Protein AF-A0A3M9NBM2-F1 (afdb_monomer_lite)

Organism: NCBI:txid2294116

Structure (mmCIF, N/CA/C/O backbone):
data_AF-A0A3M9NBM2-F1
#
_entry.id   AF-A0A3M9NBM2-F1
#
loop_
_atom_site.group_PDB
_atom_site.id
_atom_site.type_symbol
_atom_site.label_atom_id
_atom_site.label_alt_id
_atom_site.label_comp_id
_atom_site.label_asym_id
_atom_site.label_entity_id
_atom_site.label_seq_id
_atom_site.pdbx_PDB_ins_code
_atom_site.Cartn_x
_atom_site.Cartn_y
_atom_site.Cartn_z
_atom_site.occupancy
_atom_site.B_iso_or_equiv
_atom_site.auth_seq_id
_atom_site.auth_comp_id
_atom_site.auth_asym_id
_atom_site.auth_atom_id
_atom_site.pdbx_PDB_model_num
ATOM 1 N N . MET A 1 1 ? -41.690 14.273 -47.936 1.00 42.94 1 MET A N 1
ATOM 2 C CA . MET A 1 1 ? -40.557 13.918 -47.052 1.00 42.94 1 MET A CA 1
ATOM 3 C C . MET A 1 1 ? -40.894 14.392 -45.649 1.00 42.94 1 MET A C 1
ATOM 5 O O . MET A 1 1 ? -41.005 15.592 -45.436 1.00 42.94 1 MET A O 1
ATOM 9 N N . ALA A 1 2 ? -41.197 13.459 -44.745 1.00 36.34 2 ALA A N 1
ATOM 10 C CA . ALA A 1 2 ? -41.655 13.754 -43.390 1.00 36.34 2 ALA A CA 1
ATOM 11 C C . ALA A 1 2 ? -40.470 14.129 -42.486 1.00 36.34 2 ALA A C 1
ATOM 13 O O . ALA A 1 2 ? -39.449 13.447 -42.473 1.00 36.34 2 ALA A O 1
ATOM 14 N N . LYS A 1 3 ? -40.614 15.232 -41.747 1.00 36.59 3 LYS A N 1
ATOM 15 C CA . LYS A 1 3 ? -39.636 15.733 -40.778 1.00 36.59 3 LYS A CA 1
ATOM 16 C C . LYS A 1 3 ? -39.820 14.945 -39.478 1.00 36.59 3 LYS A C 1
ATOM 18 O O . LYS A 1 3 ? -40.828 15.115 -38.799 1.00 36.59 3 LYS A O 1
ATOM 23 N N . GLN A 1 4 ? -38.887 14.050 -39.168 1.00 34.84 4 GLN A N 1
ATOM 24 C CA . GLN A 1 4 ? -38.917 13.255 -37.941 1.00 34.84 4 GLN A CA 1
ATOM 25 C C . GLN A 1 4 ? -38.613 14.166 -36.741 1.00 34.84 4 GLN A C 1
ATOM 27 O O . GLN A 1 4 ? -37.503 14.679 -36.615 1.00 34.84 4 GLN A O 1
ATOM 32 N N . LEU A 1 5 ? -39.612 14.412 -35.889 1.00 36.91 5 LEU A N 1
ATOM 33 C CA . LEU A 1 5 ? -39.415 15.041 -34.583 1.00 36.91 5 LEU A CA 1
ATOM 34 C C . LEU A 1 5 ? -38.926 13.979 -33.596 1.00 36.91 5 LEU A C 1
ATOM 36 O O . LEU A 1 5 ? -39.664 13.062 -33.242 1.00 36.91 5 LEU A O 1
ATOM 40 N N . THR A 1 6 ? -37.688 14.117 -33.137 1.00 36.75 6 THR A N 1
ATOM 41 C CA . THR A 1 6 ? -37.149 13.315 -32.038 1.00 36.75 6 THR A CA 1
ATOM 42 C C . THR A 1 6 ? -37.618 13.926 -30.717 1.00 36.75 6 THR A C 1
ATOM 44 O O . THR A 1 6 ? -37.175 15.010 -30.340 1.00 36.75 6 THR A O 1
ATOM 47 N N . MET A 1 7 ? -38.531 13.252 -30.014 1.00 33.91 7 MET A N 1
ATOM 48 C CA . MET A 1 7 ? -38.861 13.578 -28.625 1.00 33.91 7 MET A CA 1
ATOM 49 C C . MET A 1 7 ? -37.658 13.257 -27.733 1.00 33.91 7 MET A C 1
ATOM 51 O O . MET A 1 7 ? -37.268 12.099 -27.602 1.00 33.91 7 MET A O 1
ATOM 55 N N . VAL A 1 8 ? -37.084 14.281 -27.102 1.00 38.88 8 VAL A N 1
ATOM 56 C CA . VAL A 1 8 ? -36.131 14.113 -26.001 1.00 38.88 8 VAL A CA 1
ATOM 57 C C . VAL A 1 8 ? -36.940 13.839 -24.735 1.00 38.88 8 VAL A C 1
ATOM 59 O O . VAL A 1 8 ? -37.838 14.610 -24.394 1.00 38.88 8 VAL A O 1
ATOM 62 N N . ALA A 1 9 ? -36.660 12.721 -24.064 1.00 38.69 9 ALA A N 1
ATOM 63 C CA . ALA A 1 9 ? -37.291 12.383 -22.793 1.00 38.69 9 ALA A CA 1
ATOM 64 C C . ALA A 1 9 ? -37.014 13.484 -21.748 1.00 38.69 9 ALA A C 1
ATOM 66 O O . ALA A 1 9 ? -35.899 14.010 -21.707 1.00 38.69 9 ALA A O 1
ATOM 67 N N . PRO A 1 10 ? -37.992 13.843 -20.897 1.00 36.59 10 PRO A N 1
ATOM 68 C CA . PRO A 1 10 ? -37.776 14.852 -19.872 1.00 36.59 10 PRO A CA 1
ATOM 69 C C . PRO A 1 10 ? -36.695 14.379 -18.897 1.00 36.59 10 PRO A C 1
ATOM 71 O O . PRO A 1 10 ? -36.703 13.231 -18.445 1.00 36.59 10 PRO A O 1
ATOM 74 N N . VAL A 1 11 ? -35.767 15.282 -18.570 1.00 44.19 11 VAL A N 1
ATOM 75 C CA . VAL A 1 11 ? -34.798 15.092 -17.488 1.00 44.19 11 VAL A CA 1
ATOM 76 C C . VAL A 1 11 ? -35.589 14.755 -16.230 1.00 44.19 11 VAL A C 1
ATOM 78 O O . VAL A 1 11 ? -36.447 15.530 -15.804 1.00 44.19 11 VAL A O 1
ATOM 81 N N . LYS A 1 12 ? -35.339 13.569 -15.669 1.00 43.72 12 LYS A N 1
ATOM 82 C CA . LYS A 1 12 ? -35.961 13.119 -14.425 1.00 43.72 12 LYS A CA 1
ATOM 83 C C . LYS A 1 12 ? -35.607 14.153 -13.355 1.00 43.72 12 LYS A C 1
ATOM 85 O O . LYS A 1 12 ? -34.440 14.294 -13.002 1.00 43.72 12 LYS A O 1
ATOM 90 N N . GLY A 1 13 ? -36.601 14.926 -12.920 1.00 42.72 13 GLY A N 1
ATOM 91 C CA . GLY A 1 13 ? -36.423 15.931 -11.881 1.00 42.72 13 GLY A CA 1
ATOM 92 C C . GLY A 1 13 ? -35.845 15.270 -10.637 1.00 42.72 13 GLY A C 1
ATOM 93 O O . GLY A 1 13 ? -36.375 14.260 -10.174 1.00 42.72 13 GLY A O 1
ATOM 94 N N . VAL A 1 14 ? -34.744 15.824 -10.130 1.00 44.41 14 VAL A N 1
ATOM 95 C CA . VAL A 1 14 ? -34.181 15.454 -8.833 1.00 44.41 14 VAL A CA 1
ATOM 96 C C . VAL A 1 14 ? -35.255 15.762 -7.796 1.00 44.41 14 VAL A C 1
ATOM 98 O O . VAL A 1 14 ? -35.537 16.918 -7.489 1.00 44.41 14 VAL A O 1
ATOM 101 N N . THR A 1 15 ? -35.934 14.726 -7.315 1.00 43.50 15 THR A N 1
ATOM 102 C CA . THR A 1 15 ? -36.826 14.847 -6.166 1.00 43.50 15 THR A CA 1
ATOM 103 C C . THR A 1 15 ? -35.969 15.193 -4.954 1.00 43.50 15 THR A C 1
ATOM 105 O O . THR A 1 15 ? -34.932 14.561 -4.764 1.00 43.50 15 THR A O 1
ATOM 108 N N . ASN A 1 16 ? -36.408 16.153 -4.137 1.00 52.38 16 ASN A N 1
ATOM 109 C CA . ASN A 1 16 ? -35.737 16.700 -2.942 1.00 52.38 16 ASN A CA 1
ATOM 110 C C . ASN A 1 16 ? -35.419 15.680 -1.811 1.00 52.38 16 ASN A C 1
ATOM 112 O O . ASN A 1 16 ? -35.285 16.068 -0.656 1.00 52.38 16 ASN A O 1
ATOM 116 N N . ASN A 1 17 ? -35.306 14.384 -2.112 1.00 43.88 17 ASN A N 1
ATOM 117 C CA . ASN A 1 17 ? -35.124 13.293 -1.157 1.00 43.88 17 ASN A CA 1
ATOM 118 C C . ASN A 1 17 ? -33.778 12.561 -1.269 1.00 43.88 17 ASN A C 1
ATOM 120 O O . ASN A 1 17 ? -33.523 11.661 -0.469 1.00 43.88 17 ASN A O 1
ATOM 124 N N . GLU A 1 18 ? -32.891 12.933 -2.193 1.00 45.28 18 GLU A N 1
ATOM 125 C CA . GLU A 1 18 ? -31.506 12.444 -2.174 1.00 45.28 18 GLU A CA 1
ATOM 126 C C . GLU A 1 18 ? -30.659 13.315 -1.244 1.00 45.28 18 GLU A C 1
ATOM 128 O O . GLU A 1 18 ? -29.814 14.105 -1.658 1.00 45.28 18 GLU A O 1
ATOM 133 N N . CYS A 1 19 ? -30.897 13.184 0.061 1.00 39.88 19 CYS A N 1
ATOM 134 C CA . CYS A 1 19 ? -29.928 13.661 1.034 1.00 39.88 19 CYS A CA 1
ATOM 135 C C . CYS A 1 19 ? -28.665 12.812 0.879 1.00 39.88 19 CYS A C 1
ATOM 137 O O . CYS A 1 19 ? -28.712 11.595 1.080 1.00 39.88 19 CYS A O 1
ATOM 139 N N . ILE A 1 20 ? -27.529 13.447 0.584 1.00 43.94 20 ILE A N 1
ATOM 140 C CA . ILE A 1 20 ? -26.221 12.851 0.861 1.00 43.94 20 ILE A CA 1
ATOM 141 C C . ILE A 1 20 ? -26.231 12.523 2.356 1.00 43.94 20 ILE A C 1
ATOM 143 O O . ILE A 1 20 ? -26.172 13.417 3.202 1.00 43.94 20 ILE A O 1
ATOM 147 N N . ARG A 1 21 ? -26.370 11.240 2.698 1.00 42.22 21 ARG A N 1
ATOM 148 C CA . ARG A 1 21 ? -26.211 10.782 4.076 1.00 42.22 21 ARG A CA 1
ATOM 149 C C . ARG A 1 21 ? -24.720 10.777 4.363 1.00 42.22 21 ARG A C 1
ATOM 151 O O . ARG A 1 21 ? -24.044 9.775 4.158 1.00 42.22 21 ARG A O 1
ATOM 158 N N . ILE A 1 22 ? -24.205 11.922 4.797 1.00 45.09 22 ILE A N 1
ATOM 159 C CA . ILE A 1 22 ? -22.903 11.968 5.449 1.00 45.09 22 ILE A CA 1
ATOM 160 C C . ILE A 1 22 ? -23.093 11.211 6.761 1.00 45.09 22 ILE A C 1
ATOM 162 O O . ILE A 1 22 ? -23.757 11.714 7.667 1.00 45.09 22 ILE A O 1
ATOM 166 N N . ALA A 1 23 ? -22.579 9.982 6.835 1.00 49.22 23 ALA A N 1
ATOM 167 C CA . ALA A 1 23 ? -22.424 9.300 8.110 1.00 49.22 23 ALA A CA 1
ATOM 168 C C . ALA A 1 23 ? -21.537 10.205 8.981 1.00 49.22 23 ALA A C 1
ATOM 170 O O . ALA A 1 23 ? -20.403 10.493 8.581 1.00 49.22 23 ALA A O 1
ATOM 171 N N . PRO A 1 24 ? -22.052 10.759 10.092 1.00 49.72 24 PRO A N 1
ATOM 172 C CA . PRO A 1 24 ? -21.248 11.623 10.936 1.00 49.72 24 PRO A CA 1
ATOM 173 C C . PRO A 1 24 ? -20.073 10.801 11.455 1.00 49.72 24 PRO A C 1
ATOM 175 O O . PRO A 1 24 ? -20.278 9.775 12.091 1.00 49.72 24 PRO A O 1
ATOM 178 N N . MET A 1 25 ? -18.844 11.238 11.175 1.00 49.28 25 MET A N 1
ATOM 179 C CA . MET A 1 25 ? -17.671 10.566 11.724 1.00 49.28 25 MET A CA 1
ATOM 180 C C . MET A 1 25 ? -17.759 10.601 13.250 1.00 49.28 25 MET A C 1
ATOM 182 O O . MET A 1 25 ? -17.873 11.682 13.841 1.00 49.28 25 MET A O 1
ATOM 186 N N . HIS A 1 26 ? -17.739 9.426 13.883 1.00 54.84 26 HIS A N 1
ATOM 187 C CA . HIS A 1 26 ? -17.804 9.308 15.332 1.00 54.84 26 HIS A CA 1
ATOM 188 C C . HIS A 1 26 ? -16.582 9.990 15.959 1.00 54.84 26 HIS A C 1
ATOM 190 O O . HIS A 1 26 ? -15.476 9.454 15.976 1.00 54.84 26 HIS A O 1
ATOM 196 N N . TYR A 1 27 ? -16.784 11.191 16.495 1.00 52.16 27 TYR A N 1
ATOM 197 C CA . TYR A 1 27 ? -15.833 11.810 17.402 1.00 52.16 27 TYR A CA 1
ATOM 198 C C . TYR A 1 27 ? -16.201 11.362 18.819 1.00 52.16 27 TYR A C 1
ATOM 200 O O . TYR A 1 27 ? -17.301 11.705 19.273 1.00 52.16 27 TYR A O 1
ATOM 208 N N . PRO A 1 28 ? -15.346 10.598 19.527 1.00 51.94 28 PRO A N 1
ATOM 209 C CA . PRO A 1 28 ? -15.628 10.236 20.907 1.00 51.94 28 PRO A CA 1
ATOM 210 C C . PRO A 1 28 ? -15.826 11.523 21.709 1.00 51.94 28 PRO A C 1
ATOM 212 O O . PRO A 1 28 ? -14.910 12.330 21.869 1.00 51.94 28 PRO A O 1
ATOM 215 N N . LYS A 1 29 ? -17.062 11.758 22.163 1.00 52.81 29 LYS A N 1
ATOM 216 C CA . LYS A 1 29 ? -17.385 12.950 22.947 1.00 52.81 29 LYS A CA 1
ATOM 217 C C . LYS A 1 29 ? -16.567 12.890 24.231 1.00 52.81 29 LYS A C 1
ATOM 219 O O . LYS A 1 29 ? -16.630 11.895 24.956 1.00 52.81 29 LYS A O 1
ATOM 224 N N . ALA A 1 30 ? -15.815 13.953 24.515 1.00 57.72 30 ALA A N 1
ATOM 225 C CA . ALA A 1 30 ? -15.166 14.106 25.807 1.00 57.72 30 ALA A CA 1
ATOM 226 C C . ALA A 1 30 ? -16.231 13.925 26.897 1.00 57.72 30 ALA A C 1
ATOM 228 O O . ALA A 1 30 ? -17.288 14.558 26.849 1.00 57.72 30 ALA A O 1
ATOM 229 N N . LYS A 1 31 ? -15.980 13.023 27.849 1.00 54.25 31 LYS A N 1
ATOM 230 C CA . LYS A 1 31 ? -16.853 12.861 29.012 1.00 54.25 31 LYS A CA 1
ATOM 231 C C . LYS A 1 31 ? -16.685 14.110 29.872 1.00 54.25 31 LYS A C 1
ATOM 233 O O . LYS A 1 31 ? -15.747 14.196 30.655 1.00 54.25 31 LYS A O 1
ATOM 238 N N . VAL A 1 32 ? -17.545 15.101 29.662 1.00 55.66 32 VAL A N 1
ATOM 239 C CA . VAL A 1 32 ? -17.596 16.293 30.508 1.00 55.66 32 VAL A CA 1
ATOM 240 C C . VAL A 1 32 ? -18.463 15.960 31.711 1.00 55.66 32 VAL A C 1
ATOM 242 O O . VAL A 1 32 ? -19.596 15.504 31.548 1.00 55.66 32 VAL A O 1
ATOM 245 N N . ASP A 1 33 ? -17.926 16.154 32.913 1.00 60.94 33 ASP A N 1
ATOM 246 C CA . ASP A 1 33 ? -18.718 16.023 34.129 1.00 60.94 33 ASP A CA 1
ATOM 247 C C . ASP A 1 33 ? -19.773 17.137 34.140 1.00 60.94 33 ASP A C 1
ATOM 249 O O . ASP A 1 33 ? -19.452 18.324 34.103 1.00 60.94 33 ASP A O 1
ATOM 253 N N . LEU A 1 34 ? -21.052 16.764 34.166 1.00 54.09 34 LEU A N 1
ATOM 254 C CA . LEU A 1 34 ? -22.176 17.707 34.173 1.00 54.09 34 LEU A CA 1
ATOM 255 C C . LEU A 1 34 ? -22.073 18.708 35.334 1.00 54.09 34 LEU A C 1
ATOM 257 O O . LEU A 1 34 ? -22.477 19.865 35.186 1.00 54.09 34 LEU A O 1
ATOM 261 N N . LYS A 1 35 ? -21.443 18.301 36.446 1.00 60.38 35 LYS A N 1
ATOM 262 C CA . LYS A 1 35 ? -21.191 19.172 37.600 1.00 60.38 35 LYS A CA 1
ATOM 263 C C . LYS A 1 35 ? -20.258 20.339 37.275 1.00 60.38 35 LYS A C 1
ATOM 265 O O . LYS A 1 35 ? -20.433 21.415 37.841 1.00 60.38 35 LYS A O 1
ATOM 270 N N . SER A 1 36 ? -19.302 20.172 36.356 1.00 58.34 36 SER A N 1
ATOM 271 C CA . SER A 1 36 ? -18.350 21.236 36.000 1.00 58.34 36 SER A CA 1
ATOM 272 C C . SER A 1 36 ? -18.947 22.308 35.084 1.00 58.34 36 SER A C 1
ATOM 274 O O . SER A 1 36 ? -18.323 23.344 34.876 1.00 58.34 36 SER A O 1
ATOM 276 N N . LEU A 1 37 ? -20.136 22.065 34.523 1.00 56.38 37 LEU A N 1
ATOM 277 C CA . LEU A 1 37 ? -20.859 22.992 33.644 1.00 56.38 37 LEU A CA 1
ATOM 278 C C . LEU A 1 37 ? -22.018 23.714 34.354 1.00 56.38 37 LEU A C 1
ATOM 280 O O . LEU A 1 37 ? -22.767 24.438 33.703 1.00 56.38 37 LEU A O 1
ATOM 284 N N . GLY A 1 38 ? -22.184 23.513 35.667 1.00 54.19 38 GLY A N 1
ATOM 285 C CA . GLY A 1 38 ? -23.228 24.169 36.462 1.00 54.19 38 GLY A CA 1
ATOM 286 C C . GLY A 1 38 ? -24.661 23.750 36.114 1.00 54.19 38 GLY A C 1
ATOM 287 O O . GLY A 1 38 ? -25.595 24.431 36.525 1.00 54.19 38 GLY A O 1
ATOM 288 N N . LYS A 1 39 ? -24.848 22.657 35.360 1.00 55.91 39 LYS A N 1
ATOM 289 C CA . LYS A 1 39 ? -26.176 22.133 35.009 1.00 55.91 39 LYS A CA 1
ATOM 290 C C . LYS A 1 39 ? -26.706 21.208 36.099 1.00 55.91 39 LYS A C 1
ATOM 292 O O . LYS A 1 39 ? -25.967 20.357 36.602 1.00 55.91 39 LYS A O 1
ATOM 297 N N . SER A 1 40 ? -27.982 21.372 36.448 1.00 57.19 40 SER A N 1
ATOM 298 C CA . SER A 1 40 ? -28.672 20.472 37.372 1.00 57.19 40 SER A CA 1
ATOM 299 C C . SER A 1 40 ? -28.968 19.132 36.686 1.00 57.19 40 SER A C 1
ATOM 301 O O . SER A 1 40 ? -28.932 19.003 35.461 1.00 57.19 40 SER A O 1
ATOM 303 N N . THR A 1 41 ? -29.251 18.102 37.481 1.00 55.97 41 THR A N 1
ATOM 304 C CA . THR A 1 41 ? -29.607 16.762 36.987 1.00 55.97 41 THR A CA 1
ATOM 305 C C . THR A 1 41 ? -30.876 16.778 36.123 1.00 55.97 41 THR A C 1
ATOM 307 O O . THR A 1 41 ? -31.020 15.942 35.239 1.00 55.97 41 THR A O 1
ATOM 310 N N . GLU A 1 42 ? -31.742 17.772 36.323 1.00 57.94 42 GLU A N 1
ATOM 311 C CA . GLU A 1 42 ? -33.011 17.970 35.613 1.00 57.94 42 GLU A CA 1
ATOM 312 C C . GLU A 1 42 ? -32.788 18.537 34.193 1.00 57.94 42 GLU A C 1
ATOM 314 O O . GLU A 1 42 ? -33.441 18.118 33.238 1.00 57.94 42 GLU A O 1
ATOM 319 N N . ASP A 1 43 ? -31.780 19.400 34.005 1.00 52.75 43 ASP A N 1
ATOM 320 C CA . ASP A 1 43 ? -31.389 19.925 32.684 1.00 52.75 43 ASP A CA 1
ATOM 321 C C . ASP A 1 43 ? -30.705 18.869 31.793 1.00 52.75 43 ASP A C 1
ATOM 323 O O . ASP A 1 43 ? -30.607 19.033 30.572 1.00 52.75 43 ASP A O 1
ATOM 327 N N . ALA A 1 44 ? -30.181 17.796 32.395 1.00 51.97 44 ALA A N 1
ATOM 328 C CA . ALA A 1 44 ? -29.522 16.702 31.684 1.00 51.97 44 ALA A CA 1
ATOM 329 C C . ALA A 1 44 ? -30.528 15.786 30.968 1.00 51.97 44 ALA A C 1
ATOM 331 O O . ALA A 1 44 ? -30.197 15.212 29.929 1.00 51.97 44 ALA A O 1
ATOM 332 N N . GLU A 1 45 ? -31.751 15.687 31.489 1.00 52.50 45 GLU A N 1
ATOM 333 C CA . GLU A 1 45 ? -32.818 14.840 30.951 1.00 52.50 45 GLU A CA 1
ATOM 334 C C . GLU A 1 45 ? -33.421 15.447 29.668 1.00 52.50 45 GLU A C 1
ATOM 336 O O . GLU A 1 45 ? -33.634 14.747 28.681 1.00 52.50 45 GLU A O 1
ATOM 341 N N . LEU A 1 46 ? -33.547 16.781 29.606 1.00 49.91 46 LEU A N 1
ATOM 342 C CA . LEU A 1 46 ? -33.993 17.530 28.415 1.00 49.91 46 LEU A CA 1
ATOM 343 C C . LEU A 1 46 ? -33.007 17.478 27.231 1.00 49.91 46 LEU A C 1
ATOM 345 O O . LEU A 1 46 ? -33.382 17.760 26.093 1.00 49.91 46 LEU A O 1
ATOM 349 N N . LEU A 1 47 ? -31.745 17.124 27.482 1.00 50.78 47 LEU A N 1
ATOM 350 C CA . LEU A 1 47 ? -30.689 17.016 26.466 1.00 50.78 47 LEU A CA 1
ATOM 351 C C . LEU A 1 47 ? -30.452 15.576 26.000 1.00 50.78 47 LEU A C 1
ATOM 353 O O . LEU A 1 47 ? -29.657 15.351 25.082 1.00 50.78 47 LEU A O 1
ATOM 357 N N . GLN A 1 48 ? -31.135 14.597 26.597 1.00 50.50 48 GLN A N 1
ATOM 358 C CA . GLN A 1 48 ? -31.069 13.200 26.186 1.00 50.50 48 GLN A CA 1
ATOM 359 C C . GLN A 1 48 ? -31.982 12.947 24.985 1.00 50.50 48 GLN A C 1
ATOM 361 O O . GLN A 1 48 ? -32.933 12.175 25.038 1.00 50.50 48 GLN A O 1
ATOM 366 N N . ILE A 1 49 ? -31.631 13.530 23.838 1.00 46.78 49 ILE A N 1
ATOM 367 C CA . ILE A 1 49 ? -32.023 12.925 22.566 1.00 46.78 49 ILE A CA 1
ATOM 368 C C . ILE A 1 49 ? -31.153 11.671 22.416 1.00 46.78 49 ILE A C 1
ATOM 370 O O . ILE A 1 49 ? -30.056 11.710 21.854 1.00 46.78 49 ILE A O 1
ATOM 374 N N . THR A 1 50 ? -31.612 10.552 22.977 1.00 49.22 50 THR A N 1
ATOM 375 C CA . THR A 1 50 ? -31.066 9.230 22.663 1.00 49.22 50 THR A CA 1
ATOM 376 C C . THR A 1 50 ? -31.537 8.880 21.260 1.00 49.22 50 THR A C 1
ATOM 378 O O . THR A 1 50 ? -32.583 8.272 21.055 1.00 49.22 50 THR A O 1
ATOM 381 N N . LEU A 1 51 ? -30.774 9.318 20.257 1.00 49.16 51 LEU A N 1
ATOM 382 C CA . LEU A 1 51 ? -30.914 8.736 18.931 1.00 49.16 51 LEU A CA 1
ATOM 383 C C . LEU A 1 51 ? -30.578 7.246 19.069 1.00 49.16 51 LEU A C 1
ATOM 385 O O . LEU A 1 51 ? -29.553 6.928 19.686 1.00 49.16 51 LEU A O 1
ATOM 389 N N . PRO A 1 52 ? -31.421 6.334 18.550 1.00 53.47 52 PRO A N 1
ATOM 390 C CA . PRO A 1 52 ? -31.055 4.931 18.511 1.00 53.47 52 PRO A CA 1
ATOM 391 C C . PRO A 1 52 ? -29.690 4.828 17.821 1.00 53.47 52 PRO A C 1
ATOM 393 O O . PRO A 1 52 ? -29.466 5.543 16.833 1.00 53.47 52 PRO A O 1
ATOM 396 N N . PRO A 1 53 ? -28.763 4.004 18.341 1.00 56.50 53 PRO A N 1
ATOM 397 C CA . PRO A 1 53 ? -27.486 3.808 17.680 1.00 56.50 53 PRO A CA 1
ATOM 398 C C . PRO A 1 53 ? -27.758 3.434 16.218 1.00 56.50 53 PRO A C 1
ATOM 400 O O . PRO A 1 53 ? -28.705 2.679 15.958 1.00 56.50 53 PRO A O 1
ATOM 403 N N . PRO A 1 54 ? -27.005 3.998 15.259 1.00 57.84 54 PRO A N 1
ATOM 404 C CA . PRO A 1 54 ? -27.190 3.670 13.856 1.00 57.84 54 PRO A CA 1
ATOM 405 C C . PRO A 1 54 ? -27.161 2.148 13.697 1.00 57.84 54 PRO A C 1
ATOM 407 O O . PRO A 1 54 ? -26.196 1.487 14.075 1.00 57.84 54 PRO A O 1
ATOM 410 N N . LEU A 1 55 ? -28.256 1.578 13.186 1.00 65.12 55 LEU A N 1
ATOM 411 C CA . LEU A 1 55 ? -28.378 0.137 12.992 1.00 65.12 55 LEU A CA 1
ATOM 412 C C . LEU A 1 55 ? -27.673 -0.241 11.686 1.00 65.12 55 LEU A C 1
ATOM 414 O O . LEU A 1 55 ? -28.307 -0.477 10.657 1.00 65.12 55 LEU A O 1
ATOM 418 N N . LEU A 1 56 ? -26.343 -0.239 11.716 1.00 68.25 56 LEU A N 1
ATOM 419 C CA . LEU A 1 56 ? -25.537 -0.806 10.646 1.00 68.25 56 LEU A CA 1
ATOM 420 C C . LEU A 1 56 ? -25.508 -2.324 10.832 1.00 68.25 56 LEU A C 1
ATOM 422 O O . LEU A 1 56 ? -24.927 -2.845 11.781 1.00 68.25 56 LEU A O 1
ATOM 426 N N . VAL A 1 57 ? -26.172 -3.045 9.928 1.00 75.69 57 VAL A N 1
ATOM 427 C CA . VAL A 1 57 ? -26.109 -4.508 9.893 1.00 75.69 57 VAL A CA 1
ATOM 428 C C . VAL A 1 57 ? -24.868 -4.908 9.112 1.00 75.69 57 VAL A C 1
ATOM 430 O O . VAL A 1 57 ? -24.745 -4.631 7.919 1.00 75.69 57 VAL A O 1
ATOM 433 N N . TYR A 1 58 ? -23.937 -5.566 9.793 1.00 78.62 58 TYR A N 1
ATOM 434 C CA . TYR A 1 58 ? -22.772 -6.142 9.146 1.00 78.62 58 TYR A CA 1
ATOM 435 C C . TYR A 1 58 ? -23.178 -7.353 8.299 1.00 78.62 58 TYR A C 1
ATOM 437 O O . TYR A 1 58 ? -23.554 -8.395 8.826 1.00 78.62 58 TYR A O 1
ATOM 445 N N . GLN A 1 59 ? -23.053 -7.231 6.978 1.00 84.56 59 GLN A N 1
ATOM 446 C CA . GLN A 1 59 ? -23.438 -8.262 6.003 1.00 84.56 59 GLN A CA 1
ATOM 447 C C . GLN A 1 59 ? -22.388 -9.379 5.845 1.00 84.56 59 GLN A C 1
ATOM 449 O O . GLN A 1 59 ? -22.253 -9.953 4.768 1.00 84.56 59 GLN A O 1
ATOM 454 N N . HIS A 1 60 ? -21.617 -9.673 6.897 1.00 81.44 60 HIS A N 1
ATOM 455 C CA . HIS A 1 60 ? -20.604 -10.738 6.917 1.00 81.44 60 HIS A CA 1
ATOM 456 C C . HIS A 1 60 ? -19.513 -10.634 5.832 1.00 81.44 60 HIS A C 1
ATOM 458 O O . HIS A 1 60 ? -18.973 -11.651 5.397 1.00 81.44 60 HIS A O 1
ATOM 464 N N . GLY A 1 61 ? -19.171 -9.415 5.396 1.00 82.56 61 GLY A N 1
ATOM 465 C CA . GLY A 1 61 ? -18.015 -9.189 4.519 1.00 82.56 61 GLY A CA 1
ATOM 466 C C . GLY A 1 61 ? -16.687 -9.550 5.205 1.00 82.56 61 GLY A C 1
ATOM 467 O O . GLY A 1 61 ? -16.679 -9.938 6.361 1.00 82.56 61 GLY A O 1
ATOM 468 N N . PRO A 1 62 ? -15.530 -9.459 4.544 1.00 83.94 62 PRO A N 1
ATOM 469 C CA . PRO A 1 62 ? -14.249 -9.562 5.242 1.00 83.94 62 PRO A CA 1
ATOM 470 C C . PRO A 1 62 ? -13.981 -8.316 6.101 1.00 83.94 62 PRO A C 1
ATOM 472 O O . PRO A 1 62 ? -14.195 -7.194 5.643 1.00 83.94 62 PRO A O 1
ATOM 475 N N . LEU A 1 63 ? -13.463 -8.507 7.318 1.00 87.56 63 LEU A N 1
ATOM 476 C CA . LEU A 1 63 ? -12.943 -7.433 8.170 1.00 87.56 63 LEU A CA 1
ATOM 477 C C . LEU A 1 63 ? -11.468 -7.670 8.478 1.00 87.56 63 LEU A C 1
ATOM 479 O O . LEU A 1 63 ? -11.053 -8.799 8.737 1.00 87.56 63 LEU A O 1
ATOM 483 N N . ILE A 1 64 ? -10.707 -6.580 8.500 1.00 92.19 64 ILE A N 1
ATOM 484 C CA . ILE A 1 64 ? -9.318 -6.552 8.952 1.00 92.19 64 ILE A CA 1
ATOM 485 C C . ILE A 1 64 ? -9.311 -5.939 10.352 1.00 92.19 64 ILE A C 1
ATOM 487 O O . ILE A 1 64 ? -9.798 -4.824 10.534 1.00 92.19 64 ILE A O 1
ATOM 491 N N . GLN A 1 65 ? -8.801 -6.677 11.339 1.00 92.62 65 GLN A N 1
ATOM 492 C CA . GLN A 1 65 ? -8.826 -6.231 12.737 1.00 92.62 65 GLN A CA 1
ATOM 493 C C . GLN A 1 65 ? -7.671 -5.285 13.043 1.00 92.62 65 GLN A C 1
ATOM 495 O O . GLN A 1 65 ? -7.867 -4.290 13.729 1.00 92.62 65 GLN A O 1
ATOM 500 N N . GLU A 1 66 ? -6.474 -5.594 12.552 1.00 95.25 66 GLU A N 1
ATOM 501 C CA . GLU A 1 66 ? -5.262 -4.824 12.840 1.00 95.25 66 GLU A CA 1
ATOM 502 C C . GLU A 1 66 ? -4.427 -4.710 11.567 1.00 95.25 66 GLU A C 1
ATOM 504 O O . GLU A 1 66 ? -3.523 -5.504 11.331 1.00 95.25 66 GLU A O 1
ATOM 509 N N . VAL A 1 67 ? -4.765 -3.760 10.695 1.00 96.94 67 VAL A N 1
ATOM 510 C CA . VAL A 1 67 ? -4.212 -3.748 9.335 1.00 96.94 67 VAL A CA 1
ATOM 511 C C . VAL A 1 67 ? -2.682 -3.652 9.317 1.00 96.94 67 VAL A C 1
ATOM 513 O O . VAL A 1 67 ? -2.078 -2.740 9.881 1.00 96.94 67 VAL A O 1
ATOM 516 N N . LYS A 1 68 ? -2.052 -4.578 8.596 1.00 98.19 68 LYS A N 1
ATOM 517 C CA . LYS A 1 68 ? -0.617 -4.618 8.311 1.00 98.19 68 LYS A CA 1
ATOM 518 C C . LYS A 1 68 ? -0.397 -4.203 6.865 1.00 98.19 68 LYS A C 1
ATOM 520 O O . LYS A 1 68 ? -0.456 -5.019 5.944 1.00 98.19 68 LYS A O 1
ATOM 525 N N . VAL A 1 69 ? -0.163 -2.914 6.654 1.00 98.19 69 VAL A N 1
ATOM 526 C CA . VAL A 1 69 ? 0.060 -2.358 5.320 1.00 98.19 69 VAL A CA 1
ATOM 527 C C . VAL A 1 69 ? 1.470 -2.680 4.835 1.00 98.19 69 VAL A C 1
ATOM 529 O O . VAL A 1 69 ? 2.450 -2.444 5.543 1.00 98.19 69 VAL A O 1
ATOM 532 N N . TYR A 1 70 ? 1.584 -3.150 3.595 1.00 98.38 70 TYR A N 1
ATOM 533 C CA . TYR A 1 70 ? 2.852 -3.248 2.875 1.00 98.38 70 TYR A CA 1
ATOM 534 C C . TYR A 1 70 ? 2.744 -2.539 1.525 1.00 98.38 70 TYR A C 1
ATOM 536 O O . TYR A 1 70 ? 1.903 -2.891 0.696 1.00 98.38 70 TYR A O 1
ATOM 544 N N . THR A 1 71 ? 3.597 -1.546 1.278 1.00 98.19 71 THR A N 1
ATOM 545 C CA . THR A 1 71 ? 3.564 -0.787 0.019 1.00 98.19 71 THR A CA 1
ATOM 546 C C . THR A 1 71 ? 4.529 -1.372 -1.011 1.00 98.19 71 THR A C 1
ATOM 548 O O . THR A 1 71 ? 5.693 -1.661 -0.724 1.00 98.19 71 THR A O 1
ATOM 551 N N . ILE A 1 72 ? 4.058 -1.533 -2.242 1.00 97.94 72 ILE A N 1
ATOM 552 C CA . ILE A 1 72 ? 4.833 -2.025 -3.378 1.00 97.94 72 ILE A CA 1
ATOM 553 C C . ILE A 1 72 ? 4.840 -0.932 -4.440 1.00 97.94 72 ILE A C 1
ATOM 555 O O . ILE A 1 72 ? 3.795 -0.560 -4.956 1.00 97.94 72 ILE A O 1
ATOM 559 N N . PHE A 1 73 ? 6.018 -0.434 -4.794 1.00 97.25 73 PHE A N 1
ATOM 560 C CA . PHE A 1 73 ? 6.206 0.540 -5.866 1.00 97.25 73 PHE A CA 1
ATOM 561 C C . PHE A 1 73 ? 6.769 -0.184 -7.090 1.00 97.25 73 PHE A C 1
ATOM 563 O O . PHE A 1 73 ? 7.975 -0.446 -7.156 1.00 97.25 73 PHE A O 1
ATOM 570 N N . TRP A 1 74 ? 5.902 -0.578 -8.025 1.00 96.69 74 TRP A N 1
ATOM 571 C CA . TRP A 1 74 ? 6.258 -1.408 -9.177 1.00 96.69 74 TRP A CA 1
ATOM 572 C C . TRP A 1 74 ? 6.432 -0.561 -10.436 1.00 96.69 74 TRP A C 1
ATOM 574 O O . TRP A 1 74 ? 5.465 -0.107 -11.043 1.00 96.69 74 TRP A O 1
ATOM 584 N N . GLY A 1 75 ? 7.685 -0.329 -10.821 1.00 95.81 75 GLY A N 1
ATOM 585 C CA . GLY A 1 75 ? 8.014 0.560 -11.930 1.00 95.81 75 GLY A CA 1
ATOM 586 C C . GLY A 1 75 ? 9.452 1.051 -11.903 1.00 95.81 75 GLY A C 1
ATOM 587 O O . GLY A 1 75 ? 10.102 1.060 -10.856 1.00 95.81 75 GLY A O 1
ATOM 588 N N . LYS A 1 76 ? 9.964 1.481 -13.057 1.00 95.12 76 LYS A N 1
ATOM 589 C CA . LYS A 1 76 ? 11.325 2.021 -13.176 1.00 95.12 76 LYS A CA 1
ATOM 590 C C . LYS A 1 76 ? 11.408 3.443 -12.616 1.00 95.12 76 LYS A C 1
ATOM 592 O O . LYS A 1 76 ? 12.404 3.750 -11.951 1.00 95.12 76 LYS A O 1
ATOM 597 N N . HIS A 1 77 ? 10.381 4.281 -12.808 1.00 95.38 77 HIS A N 1
ATOM 598 C CA . HIS A 1 77 ? 10.439 5.685 -12.370 1.00 95.38 77 HIS A CA 1
A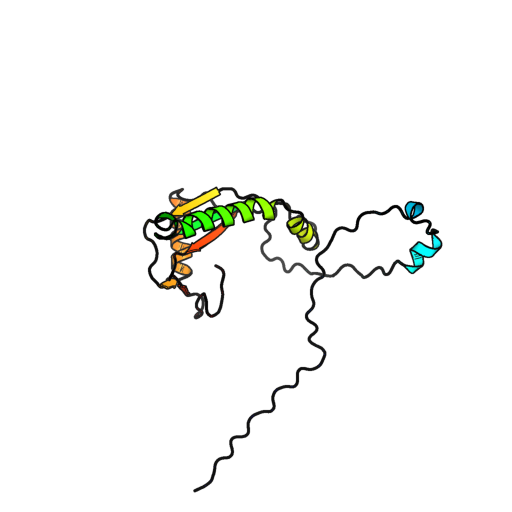TOM 599 C C . HIS A 1 77 ? 10.487 5.829 -10.848 1.00 95.38 77 HIS A C 1
ATOM 601 O O . HIS A 1 77 ? 11.152 6.738 -10.358 1.00 95.38 77 HIS A O 1
ATOM 607 N N . TRP A 1 78 ? 9.906 4.891 -10.093 1.00 96.31 78 TRP A N 1
ATOM 608 C CA . TRP A 1 78 ? 10.006 4.849 -8.628 1.00 96.31 78 TRP A CA 1
ATOM 609 C C . TRP A 1 78 ? 11.446 4.827 -8.097 1.00 96.31 78 TRP A C 1
ATOM 611 O O . TRP A 1 78 ? 11.687 5.261 -6.971 1.00 96.31 78 TRP A O 1
ATOM 621 N N . LYS A 1 79 ? 12.406 4.352 -8.904 1.00 93.94 79 LYS A N 1
ATOM 622 C CA . LYS A 1 79 ? 13.836 4.363 -8.571 1.00 93.94 79 LYS A CA 1
ATOM 623 C C . LYS A 1 79 ? 14.622 5.430 -9.335 1.00 93.94 79 LYS A C 1
ATOM 625 O O . LYS A 1 79 ? 15.524 6.028 -8.756 1.00 93.94 79 LYS A O 1
ATOM 630 N N . SER A 1 80 ? 14.333 5.643 -10.621 1.00 94.19 80 SER A N 1
ATOM 631 C CA . SER A 1 80 ? 15.127 6.542 -11.474 1.00 94.19 80 SER A CA 1
ATOM 632 C C . SER A 1 80 ? 14.737 8.018 -11.369 1.00 94.19 80 SER A C 1
ATOM 634 O O . SER A 1 80 ? 15.556 8.878 -11.687 1.00 94.19 80 SER A O 1
ATOM 636 N N . ASN A 1 81 ? 13.518 8.336 -10.924 1.00 96.56 81 ASN A N 1
ATOM 637 C CA . ASN A 1 8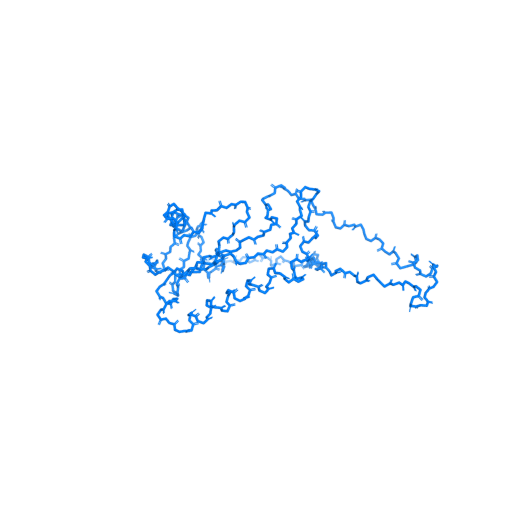1 ? 13.028 9.706 -10.816 1.00 96.56 81 ASN A CA 1
ATOM 638 C C . ASN A 1 81 ? 12.995 10.163 -9.348 1.00 96.56 81 ASN A C 1
ATOM 640 O O . ASN A 1 81 ? 12.309 9.580 -8.507 1.00 96.56 81 ASN A O 1
ATOM 644 N N . HIS A 1 82 ? 13.702 11.256 -9.046 1.00 96.00 82 HIS A N 1
ATOM 645 C CA . HIS A 1 82 ? 13.799 11.799 -7.690 1.00 96.00 82 HIS A CA 1
ATOM 646 C C . HIS A 1 82 ? 12.440 12.213 -7.096 1.00 96.00 82 HIS A C 1
ATOM 648 O O . HIS A 1 82 ? 12.201 12.001 -5.906 1.00 96.00 82 HIS A O 1
ATOM 654 N N . ALA A 1 83 ? 11.528 12.763 -7.904 1.00 96.94 83 ALA A N 1
ATOM 655 C CA . ALA A 1 83 ? 10.197 13.151 -7.440 1.00 96.94 83 ALA A CA 1
ATOM 656 C C . ALA A 1 83 ? 9.362 11.928 -7.029 1.00 96.94 83 ALA A C 1
ATOM 658 O O . ALA A 1 83 ? 8.720 11.950 -5.982 1.00 96.94 83 ALA A O 1
ATOM 659 N N . PHE A 1 84 ? 9.438 10.831 -7.788 1.00 96.44 84 PHE A N 1
ATOM 660 C CA . PHE A 1 84 ? 8.750 9.581 -7.448 1.00 96.44 84 PHE A CA 1
ATOM 661 C C . PHE A 1 84 ? 9.363 8.914 -6.214 1.00 96.44 84 PHE A C 1
ATOM 663 O O . PHE A 1 84 ? 8.637 8.453 -5.335 1.00 96.44 84 PHE A O 1
ATOM 670 N N . ALA A 1 85 ? 10.692 8.929 -6.087 1.00 96.12 85 ALA A N 1
ATOM 671 C CA . ALA A 1 85 ? 11.361 8.437 -4.885 1.00 96.12 85 ALA A CA 1
ATOM 672 C C . ALA A 1 85 ? 10.966 9.243 -3.629 1.00 96.12 85 ALA A C 1
ATOM 674 O O . ALA A 1 85 ? 10.823 8.671 -2.546 1.00 96.12 85 ALA A O 1
ATOM 675 N N . LYS A 1 86 ? 10.762 10.563 -3.760 1.00 97.62 86 LYS A N 1
ATOM 676 C CA . LYS A 1 86 ? 10.228 11.420 -2.687 1.00 97.62 86 LYS A CA 1
ATOM 677 C C . LYS A 1 86 ? 8.773 11.074 -2.369 1.00 97.62 86 LYS A C 1
ATOM 679 O O . LYS A 1 86 ? 8.459 10.858 -1.202 1.00 97.62 86 LYS A O 1
ATOM 684 N N . LEU A 1 87 ? 7.927 10.934 -3.389 1.00 97.50 87 LEU A N 1
ATOM 685 C CA . LEU A 1 87 ? 6.518 10.569 -3.232 1.00 97.50 87 LEU A CA 1
ATOM 686 C C . LEU A 1 87 ? 6.350 9.223 -2.511 1.00 97.50 87 LEU A C 1
ATOM 688 O O . LEU A 1 87 ? 5.553 9.121 -1.587 1.00 97.50 87 LEU A O 1
ATOM 692 N N . ALA A 1 88 ? 7.147 8.206 -2.854 1.00 97.56 88 ALA A N 1
ATOM 693 C CA . ALA A 1 88 ? 7.117 6.912 -2.167 1.00 97.56 88 ALA A CA 1
ATOM 694 C C . ALA A 1 88 ? 7.417 7.035 -0.662 1.00 97.56 88 ALA A C 1
ATOM 696 O O . ALA A 1 88 ? 6.782 6.382 0.170 1.00 97.56 88 ALA A O 1
ATOM 697 N N . LYS A 1 89 ? 8.366 7.906 -0.288 1.00 98.12 89 LYS A N 1
ATOM 698 C CA . LYS A 1 89 ? 8.664 8.205 1.122 1.00 98.12 89 LYS A CA 1
ATOM 699 C C . LYS A 1 89 ? 7.501 8.925 1.805 1.00 98.12 89 LYS A C 1
ATOM 701 O O . LYS A 1 89 ? 7.194 8.595 2.947 1.00 98.12 89 LYS A O 1
ATOM 706 N N . GLU A 1 90 ? 6.860 9.871 1.125 1.00 98.38 90 GLU A N 1
ATOM 707 C CA . GLU A 1 90 ? 5.701 10.609 1.647 1.00 98.38 90 GLU A CA 1
ATOM 708 C C . GLU A 1 90 ? 4.480 9.697 1.832 1.00 98.38 90 GLU A C 1
ATOM 710 O O . GLU A 1 90 ? 3.848 9.749 2.881 1.00 98.38 90 GLU A O 1
ATOM 715 N N . ILE A 1 91 ? 4.217 8.783 0.894 1.00 98.06 91 ILE A N 1
ATOM 716 C CA . ILE A 1 91 ? 3.176 7.748 1.014 1.00 98.06 91 ILE A CA 1
ATOM 717 C C . ILE A 1 91 ? 3.449 6.834 2.214 1.00 98.06 91 ILE A C 1
ATOM 719 O O . ILE A 1 91 ? 2.566 6.580 3.031 1.00 98.06 91 ILE A O 1
ATOM 723 N N . ASN A 1 92 ? 4.687 6.361 2.369 1.00 98.56 92 ASN A N 1
ATOM 724 C CA . ASN A 1 92 ? 5.048 5.542 3.525 1.00 98.56 92 ASN A CA 1
ATOM 725 C C . ASN A 1 92 ? 4.919 6.316 4.842 1.00 98.56 92 ASN A C 1
ATOM 727 O O . ASN A 1 92 ? 4.509 5.747 5.851 1.00 98.56 92 ASN A O 1
ATOM 731 N N . LYS A 1 93 ? 5.254 7.611 4.851 1.00 98.56 93 LYS A N 1
ATOM 732 C CA . LYS A 1 93 ? 5.025 8.471 6.015 1.00 98.56 93 LYS A CA 1
ATOM 733 C C . LYS A 1 93 ? 3.533 8.609 6.312 1.00 98.56 93 LYS A C 1
ATOM 735 O O . LYS A 1 93 ? 3.152 8.442 7.463 1.00 98.56 93 LYS A O 1
ATOM 740 N N . PHE A 1 94 ? 2.707 8.828 5.292 1.00 98.12 94 PHE A N 1
ATOM 741 C CA . PHE A 1 94 ? 1.258 8.865 5.445 1.00 98.12 94 PHE A CA 1
ATOM 742 C C . PHE A 1 94 ? 0.740 7.596 6.126 1.00 98.12 94 PHE A C 1
ATOM 744 O O . PHE A 1 94 ? 0.041 7.718 7.122 1.00 98.12 94 PHE A O 1
ATOM 751 N N . PHE A 1 95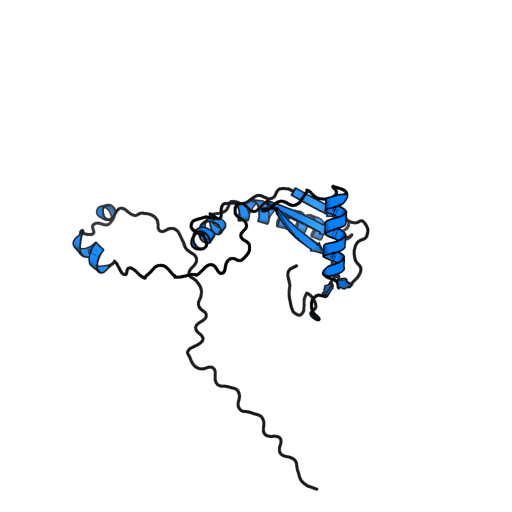 ? 1.141 6.397 5.684 1.00 98.38 95 PHE A N 1
ATOM 752 C CA . PHE A 1 95 ? 0.705 5.156 6.339 1.00 98.38 95 PHE A CA 1
ATOM 753 C C . PHE A 1 95 ? 1.191 5.024 7.782 1.00 98.38 95 PHE A C 1
ATOM 755 O O . PHE A 1 95 ? 0.438 4.567 8.637 1.00 98.38 95 PHE A O 1
ATOM 762 N N . LYS A 1 96 ? 2.422 5.447 8.077 1.00 98.31 96 LYS A N 1
ATOM 763 C CA . LYS A 1 96 ? 2.917 5.470 9.461 1.00 98.31 96 LYS A CA 1
ATOM 764 C C . LYS A 1 96 ? 2.099 6.397 10.355 1.00 98.31 96 LYS A C 1
ATOM 766 O O . LYS A 1 96 ? 1.916 6.067 11.517 1.00 98.31 96 LYS A O 1
ATOM 771 N N . ASP A 1 97 ? 1.634 7.521 9.819 1.00 98.06 97 ASP A N 1
ATOM 772 C CA . ASP A 1 97 ? 0.899 8.526 10.581 1.00 98.06 97 ASP A CA 1
ATOM 773 C C . ASP A 1 97 ? -0.592 8.154 10.701 1.00 98.06 97 ASP A C 1
ATOM 775 O O . ASP A 1 97 ? -1.140 8.152 11.800 1.00 98.06 97 ASP A O 1
ATOM 779 N N . ILE A 1 98 ? -1.256 7.797 9.595 1.00 96.94 98 ILE A N 1
ATOM 780 C CA . ILE A 1 98 ? -2.704 7.538 9.562 1.00 96.94 98 ILE A CA 1
ATOM 781 C C . ILE A 1 98 ? -3.088 6.302 10.373 1.00 96.94 98 ILE A C 1
ATOM 783 O O . ILE A 1 98 ? -4.067 6.361 11.111 1.00 96.94 98 ILE A O 1
ATOM 787 N N . LEU A 1 99 ? -2.318 5.210 10.277 1.00 97.06 99 LEU A N 1
ATOM 788 C CA . LEU A 1 99 ? -2.691 3.908 10.840 1.00 97.06 99 LEU A CA 1
ATOM 789 C C . LEU A 1 99 ? -2.697 3.884 12.371 1.00 97.06 99 LEU A C 1
ATOM 791 O O . LEU A 1 99 ? -3.358 3.031 12.953 1.00 97.06 99 LEU A O 1
ATOM 795 N N . VAL A 1 100 ? -1.992 4.823 12.999 1.00 96.56 100 VAL A N 1
ATOM 796 C CA . VAL A 1 100 ? -1.934 4.999 14.458 1.00 96.56 100 VAL A CA 1
ATOM 797 C C . VAL A 1 100 ? -2.662 6.266 14.920 1.00 96.56 100 VAL A C 1
ATOM 799 O O . VAL A 1 100 ? -2.558 6.673 16.076 1.00 96.56 100 VAL A O 1
ATOM 802 N N . SER A 1 101 ? -3.341 6.958 14.001 1.00 94.75 101 SER A N 1
ATOM 803 C CA . SER A 1 101 ? -4.033 8.208 14.305 1.00 94.75 101 SER A CA 1
ATOM 804 C C . SER A 1 101 ? -5.432 7.961 14.856 1.00 94.75 101 SER A C 1
ATOM 806 O O . SER A 1 101 ? -6.056 6.930 14.605 1.00 94.75 101 SER A O 1
ATOM 808 N N . SER A 1 102 ? -5.989 8.991 15.492 1.00 92.12 102 SER A N 1
ATOM 809 C CA . SER A 1 102 ? -7.381 8.987 15.941 1.00 92.12 102 SER A CA 1
ATOM 810 C C . SER A 1 102 ? -8.411 8.904 14.812 1.00 92.12 102 SER A C 1
ATOM 812 O O . SER A 1 102 ? -9.591 8.708 15.083 1.00 92.12 102 SER A O 1
ATOM 814 N N . LEU A 1 103 ? -7.999 9.016 13.543 1.00 90.06 103 LEU A N 1
ATOM 815 C CA . LEU A 1 103 ? -8.886 8.732 12.415 1.00 90.06 103 LEU A CA 1
ATOM 816 C C . LEU A 1 103 ? -9.235 7.239 12.345 1.00 90.06 103 LEU A C 1
ATOM 818 O O . LEU A 1 103 ? -10.352 6.905 11.964 1.00 90.06 103 LEU A O 1
ATOM 822 N N . ILE A 1 104 ? -8.334 6.346 12.772 1.00 93.38 104 ILE A N 1
ATOM 823 C CA . ILE A 1 104 ? -8.638 4.911 12.861 1.00 93.38 104 ILE A CA 1
ATOM 824 C C . ILE A 1 104 ? -9.566 4.612 14.041 1.00 93.38 104 ILE A C 1
ATOM 826 O O . ILE A 1 104 ? -10.423 3.743 13.9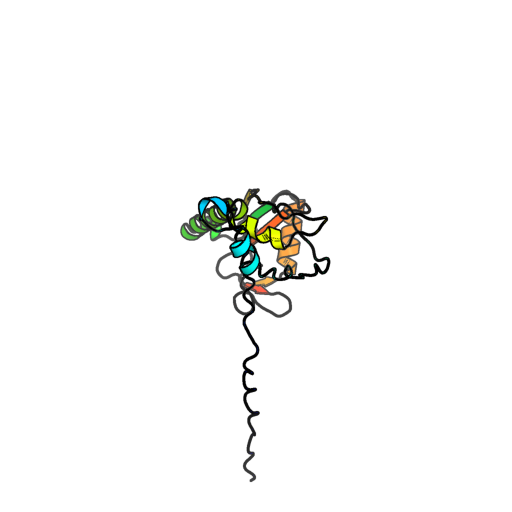13 1.00 93.38 104 ILE A O 1
ATOM 830 N N . ASP A 1 105 ? -9.501 5.380 15.137 1.00 89.69 105 ASP A N 1
ATOM 831 C CA . ASP A 1 105 ? -10.444 5.233 16.264 1.00 89.69 105 ASP A CA 1
ATOM 832 C C . ASP A 1 105 ? -11.903 5.422 15.831 1.00 89.69 105 ASP A C 1
ATOM 834 O O . ASP A 1 105 ? -12.817 4.836 16.411 1.00 89.69 105 ASP A O 1
ATOM 838 N N . GLN A 1 106 ? -12.141 6.221 14.787 1.00 86.62 106 GLN A N 1
ATOM 839 C CA . GLN A 1 106 ? -13.485 6.442 14.251 1.00 86.62 106 GLN A CA 1
ATOM 840 C C . GLN A 1 106 ? -14.076 5.176 13.623 1.00 86.62 106 GLN A C 1
ATOM 842 O O . GLN A 1 106 ? -15.296 5.056 13.533 1.00 86.62 106 GLN A O 1
ATOM 847 N N . LEU A 1 107 ? -13.239 4.204 13.241 1.00 89.06 107 LEU A N 1
ATOM 848 C CA . LEU A 1 107 ? -13.703 2.927 12.706 1.00 89.06 107 LEU A CA 1
ATOM 849 C C . LEU A 1 107 ? -14.330 2.023 13.777 1.00 89.06 107 LEU A C 1
ATOM 851 O O . LEU A 1 107 ? -14.953 1.025 13.424 1.00 89.06 107 LEU A O 1
ATOM 855 N N . ALA A 1 108 ? -14.251 2.387 15.062 1.00 86.06 108 ALA A N 1
ATOM 856 C CA . ALA A 1 108 ? -14.878 1.634 16.146 1.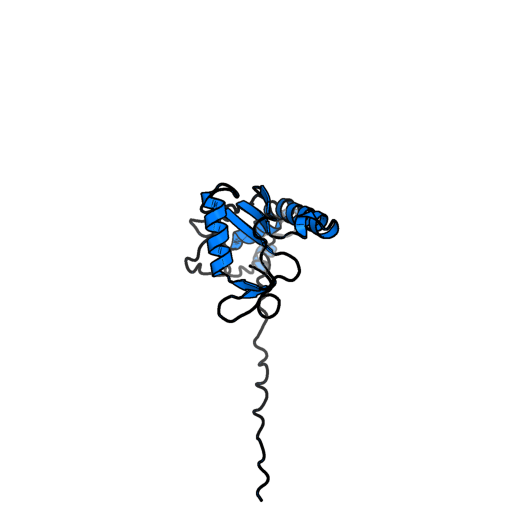00 86.06 108 ALA A CA 1
ATOM 857 C C . ALA A 1 108 ? -16.411 1.515 16.013 1.00 86.06 108 ALA A C 1
ATOM 859 O O . ALA A 1 108 ? -16.994 0.579 16.560 1.00 86.06 108 ALA A O 1
ATOM 860 N N . GLU A 1 109 ? -17.071 2.413 15.270 1.00 80.88 109 GLU A N 1
ATOM 861 C CA . GLU A 1 109 ? -18.504 2.305 14.941 1.00 80.88 109 GLU A CA 1
ATOM 862 C C . GLU A 1 109 ? -18.825 1.053 14.104 1.00 80.88 109 GLU A C 1
ATOM 864 O O . GLU A 1 109 ? -19.938 0.535 14.158 1.00 80.88 109 GLU A O 1
ATOM 869 N N . TYR A 1 110 ? -17.838 0.528 13.376 1.00 84.50 110 TYR A N 1
ATOM 870 C CA . TYR A 1 110 ? -17.971 -0.660 12.531 1.00 84.50 110 TYR A CA 1
ATOM 871 C C . TYR A 1 110 ? -17.509 -1.945 13.226 1.00 84.50 110 TYR A C 1
ATOM 873 O O . TYR A 1 110 ? -17.427 -3.000 12.591 1.00 84.50 110 TYR A O 1
ATOM 881 N N . ASN A 1 111 ? -17.217 -1.880 14.528 1.00 86.56 111 ASN A N 1
ATOM 882 C CA . ASN A 1 111 ? -16.956 -3.073 15.317 1.00 86.56 111 ASN A CA 1
ATOM 883 C C . ASN A 1 111 ? -18.184 -3.989 15.317 1.00 86.56 111 ASN A C 1
ATOM 885 O O . ASN A 1 111 ? -19.332 -3.551 15.376 1.00 86.56 111 ASN A O 1
ATOM 889 N N . THR A 1 112 ? -17.933 -5.290 15.322 1.00 85.12 112 THR A N 1
ATOM 890 C CA . THR A 1 112 ? -18.958 -6.308 15.571 1.00 85.12 112 THR A CA 1
ATOM 891 C C . THR A 1 112 ? -18.690 -6.952 16.931 1.00 85.12 112 THR A C 1
ATOM 893 O O . THR A 1 112 ? -17.579 -6.824 17.451 1.00 85.12 112 THR A O 1
ATOM 896 N N . PRO A 1 113 ? -19.638 -7.713 17.509 1.00 85.69 113 PRO A N 1
ATOM 897 C CA . PRO A 1 113 ? -19.400 -8.409 18.776 1.00 85.69 113 PRO A CA 1
ATOM 898 C C . PRO A 1 113 ? -18.165 -9.326 18.781 1.00 85.69 113 PRO A C 1
ATOM 900 O O . PRO A 1 113 ? -17.631 -9.616 19.846 1.00 85.69 113 PRO A O 1
ATOM 903 N N . THR A 1 114 ? -17.708 -9.784 17.609 1.00 86.62 114 THR A N 1
ATOM 904 C CA . THR A 1 114 ? -16.556 -10.689 17.463 1.00 86.62 114 THR A CA 1
ATOM 905 C C . THR A 1 114 ? -15.356 -10.056 16.750 1.00 86.62 114 THR A C 1
ATOM 907 O O . THR A 1 114 ? -14.326 -10.713 16.608 1.00 86.62 114 THR A O 1
ATOM 910 N N . PHE A 1 115 ? -15.463 -8.809 16.278 1.00 87.50 115 PHE A N 1
ATOM 911 C CA . PHE A 1 115 ? -14.391 -8.115 15.560 1.00 87.50 115 PHE A CA 1
ATOM 912 C C . PHE A 1 115 ? -14.275 -6.667 16.022 1.00 87.50 115 PHE A C 1
ATOM 914 O O . PHE A 1 115 ? -15.158 -5.858 15.748 1.00 87.50 115 PHE A O 1
ATOM 921 N N . THR A 1 116 ? -13.145 -6.353 16.649 1.00 91.81 116 THR A N 1
ATOM 922 C CA . THR A 1 116 ? -12.733 -4.983 16.963 1.00 91.81 116 THR A CA 1
ATOM 923 C C . THR A 1 116 ? -11.704 -4.531 15.938 1.00 91.81 116 THR A C 1
ATOM 925 O O . THR A 1 116 ? -10.702 -5.218 15.731 1.00 91.81 116 THR A O 1
ATOM 928 N N . ILE A 1 117 ? -11.956 -3.391 15.306 1.00 92.50 117 ILE A N 1
ATOM 929 C CA . ILE A 1 117 ? -11.014 -2.699 14.432 1.00 92.50 117 ILE A CA 1
ATOM 930 C C . ILE A 1 117 ? -10.090 -1.867 15.322 1.00 92.50 117 ILE A C 1
ATOM 932 O O . ILE A 1 117 ? -10.547 -1.035 16.106 1.00 92.50 117 ILE A O 1
ATOM 936 N N . ASN A 1 118 ? -8.792 -2.119 15.208 1.00 95.06 118 ASN A N 1
ATOM 937 C CA . ASN A 1 118 ? -7.733 -1.463 15.960 1.00 95.06 118 ASN A CA 1
ATOM 938 C C . ASN A 1 118 ? -6.820 -0.665 15.022 1.00 95.06 118 ASN A C 1
ATOM 940 O O . ASN A 1 118 ? -6.934 -0.720 13.794 1.00 95.06 118 ASN A O 1
ATOM 944 N N . HIS A 1 119 ? -5.885 0.072 15.624 1.00 97.31 119 HIS A N 1
ATOM 945 C CA . HIS A 1 119 ? -4.794 0.722 14.900 1.00 97.31 119 HIS A CA 1
ATOM 946 C C . HIS A 1 119 ? -3.985 -0.294 14.105 1.00 97.31 119 HIS A C 1
ATOM 948 O O . HIS A 1 119 ? -3.869 -1.450 14.490 1.00 97.31 119 HIS A O 1
ATOM 954 N N . GLY A 1 120 ? -3.426 0.149 12.988 1.00 97.50 120 GLY A N 1
ATOM 955 C CA . GLY A 1 120 ? -2.616 -0.688 12.115 1.00 97.50 120 GLY A CA 1
ATOM 956 C C . GLY A 1 120 ? -1.131 -0.362 12.186 1.00 97.50 120 GLY A C 1
ATOM 957 O O . GLY A 1 120 ? -0.658 0.439 12.993 1.00 97.50 120 GLY A O 1
ATOM 958 N N . SER A 1 121 ? -0.381 -0.944 11.258 1.00 98.38 121 SER A N 1
ATOM 959 C CA . SER A 1 121 ? 1.034 -0.648 11.070 1.00 98.38 121 SER A CA 1
ATOM 960 C C . SER A 1 121 ? 1.446 -0.721 9.602 1.00 98.38 121 SER A C 1
ATOM 962 O O . SER A 1 121 ? 0.907 -1.497 8.814 1.00 98.38 121 SER A O 1
ATOM 964 N N . LEU A 1 122 ? 2.441 0.086 9.226 1.00 98.56 122 LEU A N 1
ATOM 965 C CA . LEU A 1 122 ? 3.190 -0.120 7.989 1.00 98.56 122 LEU A CA 1
ATOM 966 C C . LEU A 1 122 ? 4.299 -1.140 8.273 1.00 98.56 122 LEU A C 1
ATOM 968 O O . LEU A 1 122 ? 5.325 -0.790 8.860 1.00 98.56 122 LEU A O 1
ATOM 972 N N . ILE A 1 123 ? 4.105 -2.384 7.839 1.00 98.06 123 ILE A N 1
ATOM 973 C CA . ILE A 1 123 ? 5.043 -3.491 8.087 1.00 98.06 123 ILE A CA 1
ATOM 974 C C . ILE A 1 123 ? 6.223 -3.516 7.108 1.00 98.06 123 ILE A C 1
ATOM 976 O O . ILE A 1 123 ? 7.201 -4.231 7.322 1.00 98.06 123 ILE A O 1
ATOM 980 N N . GLY A 1 124 ? 6.168 -2.730 6.031 1.00 98.00 124 GLY A N 1
ATOM 981 C CA . GLY A 1 124 ? 7.299 -2.570 5.129 1.00 98.00 124 GLY A CA 1
ATOM 982 C C . GLY A 1 124 ? 6.955 -1.888 3.813 1.00 98.00 124 GLY A C 1
ATOM 983 O O . GLY A 1 124 ? 5.819 -1.493 3.556 1.00 98.00 124 GLY A O 1
ATOM 984 N N . SER A 1 125 ? 7.980 -1.735 2.980 1.00 98.31 125 SER A N 1
ATOM 985 C CA . SER A 1 125 ? 7.857 -1.161 1.650 1.00 98.31 125 SER A CA 1
ATOM 986 C C . SER A 1 125 ? 8.900 -1.751 0.714 1.00 98.31 125 SER A C 1
ATOM 988 O O . SER A 1 125 ? 10.028 -2.022 1.141 1.00 98.31 125 SER A O 1
ATOM 990 N N . LYS A 1 126 ? 8.554 -1.912 -0.565 1.00 98.00 126 LYS A N 1
ATOM 991 C CA . LYS A 1 126 ? 9.504 -2.349 -1.588 1.00 98.00 126 LYS A CA 1
ATOM 992 C C . LYS A 1 126 ? 9.293 -1.651 -2.917 1.00 98.00 126 LYS A C 1
ATOM 994 O O . LYS A 1 126 ? 8.201 -1.659 -3.471 1.00 98.00 126 LYS A O 1
ATOM 999 N N . THR A 1 127 ? 10.378 -1.129 -3.479 1.00 97.88 127 THR A N 1
ATOM 1000 C CA . THR A 1 127 ? 10.425 -0.720 -4.884 1.00 97.88 127 THR A CA 1
ATOM 1001 C C . THR A 1 127 ? 10.900 -1.888 -5.736 1.00 97.88 127 THR A C 1
ATOM 1003 O O . THR A 1 127 ? 11.979 -2.438 -5.501 1.00 97.88 127 THR A O 1
ATOM 1006 N N . ILE A 1 128 ? 10.106 -2.262 -6.735 1.00 97.50 128 ILE A N 1
ATOM 1007 C CA . ILE A 1 128 ? 10.386 -3.366 -7.652 1.00 97.50 128 ILE A CA 1
ATOM 1008 C C . ILE A 1 128 ? 10.479 -2.789 -9.064 1.00 97.50 128 ILE A C 1
ATOM 1010 O O . ILE A 1 128 ? 9.510 -2.272 -9.602 1.00 97.50 128 ILE A O 1
ATOM 1014 N N . THR A 1 129 ? 11.658 -2.874 -9.679 1.00 96.38 129 THR A N 1
ATOM 1015 C CA . THR A 1 129 ? 11.885 -2.393 -11.056 1.00 96.38 129 THR A CA 1
ATOM 1016 C C . THR A 1 129 ? 11.910 -3.528 -12.081 1.00 96.38 129 THR A C 1
ATOM 1018 O O . THR A 1 129 ? 11.846 -3.279 -13.284 1.00 96.38 129 THR A O 1
ATOM 1021 N N . ALA A 1 130 ? 12.066 -4.770 -11.615 1.00 94.31 130 ALA A N 1
ATOM 1022 C CA . ALA A 1 130 ? 12.095 -5.956 -12.460 1.00 94.31 130 ALA A CA 1
ATOM 1023 C C . ALA A 1 130 ? 10.711 -6.209 -13.067 1.00 94.31 130 ALA A C 1
ATOM 1025 O O . ALA A 1 130 ? 9.699 -6.057 -12.381 1.00 94.31 130 ALA A O 1
ATOM 1026 N N . ASN A 1 131 ? 10.688 -6.588 -14.349 1.00 91.88 131 ASN A N 1
ATOM 1027 C CA . ASN A 1 131 ? 9.466 -6.855 -15.112 1.00 91.88 131 ASN A CA 1
ATOM 1028 C C . ASN A 1 131 ? 8.414 -5.745 -14.957 1.00 91.88 131 ASN A C 1
ATOM 1030 O O . ASN A 1 131 ? 7.232 -6.035 -14.819 1.00 91.88 131 ASN A O 1
ATOM 1034 N N . ALA A 1 132 ? 8.852 -4.480 -14.907 1.00 91.69 132 ALA A N 1
ATOM 1035 C CA . ALA A 1 132 ? 7.942 -3.344 -14.816 1.00 91.69 132 ALA A CA 1
ATOM 1036 C C . ALA A 1 132 ? 6.910 -3.405 -15.959 1.00 91.69 132 ALA A C 1
ATOM 1038 O O . ALA A 1 132 ? 7.303 -3.677 -17.100 1.00 91.69 132 ALA A O 1
ATOM 1039 N N . PRO A 1 133 ? 5.620 -3.179 -15.662 1.00 90.00 133 PRO A N 1
ATOM 1040 C CA . PRO A 1 133 ? 4.567 -3.287 -16.653 1.00 90.00 133 PRO A CA 1
ATOM 1041 C C . PRO A 1 133 ? 4.718 -2.216 -17.735 1.00 90.00 133 PRO A C 1
ATOM 1043 O O . PRO A 1 133 ? 5.353 -1.179 -17.532 1.00 90.00 133 PRO A O 1
ATOM 1046 N N . GLY A 1 134 ? 4.150 -2.502 -18.907 1.00 90.38 134 GLY A N 1
ATOM 1047 C CA . GLY A 1 134 ? 3.999 -1.518 -19.976 1.00 90.38 134 GLY A CA 1
ATOM 1048 C C . GLY A 1 134 ? 2.870 -0.527 -19.679 1.00 90.38 134 GLY A C 1
ATOM 1049 O O . GLY A 1 134 ? 2.432 -0.379 -18.546 1.00 90.38 134 GLY A O 1
ATOM 1050 N N . SER A 1 135 ? 2.347 0.122 -20.717 1.00 91.81 135 SER A N 1
ATOM 1051 C CA . SER A 1 135 ? 1.274 1.121 -20.583 1.00 91.81 135 SER A CA 1
ATOM 1052 C C . SER A 1 135 ? -0.067 0.557 -20.096 1.00 91.81 135 SER A C 1
ATOM 1054 O O . SER A 1 135 ? -0.896 1.296 -19.565 1.00 91.81 135 SER A O 1
ATOM 1056 N N . VAL A 1 136 ? -0.298 -0.745 -20.271 1.00 92.06 136 VAL A N 1
ATOM 1057 C CA . VAL A 1 136 ? -1.529 -1.427 -19.861 1.00 92.06 136 VAL A CA 1
ATOM 1058 C C . VAL A 1 136 ? -1.175 -2.722 -19.141 1.00 92.06 136 VAL A C 1
ATOM 1060 O O . VAL A 1 136 ? -0.345 -3.500 -19.616 1.00 92.06 136 VAL A O 1
ATOM 1063 N N . ILE A 1 137 ? -1.838 -2.970 -18.016 1.00 93.69 137 ILE A N 1
ATOM 1064 C CA . ILE A 1 137 ? -1.781 -4.228 -17.270 1.00 93.69 137 ILE A CA 1
ATOM 1065 C C . ILE A 1 137 ? -3.194 -4.653 -16.854 1.00 93.69 137 ILE A C 1
ATOM 1067 O O . ILE A 1 137 ? -4.062 -3.818 -16.621 1.00 93.69 137 ILE A O 1
ATOM 1071 N N . THR A 1 138 ? -3.456 -5.956 -16.773 1.00 93.44 138 THR A N 1
ATOM 1072 C CA . THR A 1 138 ? -4.742 -6.478 -16.292 1.00 93.44 138 THR A CA 1
ATOM 1073 C C . THR A 1 138 ? -4.689 -6.795 -14.800 1.00 93.44 138 THR A C 1
ATOM 1075 O O . THR A 1 138 ? -3.637 -7.163 -14.279 1.00 93.44 138 THR A O 1
ATOM 1078 N N . ASP A 1 139 ? -5.837 -6.733 -14.124 1.00 91.56 139 ASP A N 1
ATOM 1079 C CA . ASP A 1 139 ? -5.984 -7.203 -12.735 1.00 91.56 139 ASP A CA 1
ATOM 1080 C C . ASP A 1 139 ? -5.429 -8.633 -12.549 1.00 91.56 139 ASP A C 1
ATOM 1082 O O . ASP A 1 139 ? -4.587 -8.877 -11.685 1.00 91.56 139 ASP A O 1
ATOM 1086 N N . ALA A 1 140 ? -5.789 -9.560 -13.443 1.00 93.25 140 ALA A N 1
ATOM 1087 C CA . ALA A 1 140 ? -5.299 -10.938 -13.401 1.00 93.25 140 ALA A CA 1
ATOM 1088 C C . ALA A 1 140 ? -3.761 -11.036 -13.462 1.00 93.25 140 ALA A C 1
ATOM 1090 O O . ALA A 1 140 ? -3.163 -11.869 -12.774 1.00 93.25 140 ALA A O 1
ATOM 1091 N N . ALA A 1 141 ? -3.104 -10.174 -14.247 1.00 94.62 141 ALA A N 1
ATOM 1092 C CA . ALA A 1 141 ? -1.646 -10.123 -14.310 1.00 94.62 141 ALA A CA 1
ATOM 1093 C C . ALA A 1 141 ? -1.037 -9.586 -13.005 1.00 94.62 141 ALA A C 1
ATOM 1095 O O . ALA A 1 141 ? -0.045 -10.144 -12.530 1.00 94.62 141 ALA A O 1
ATOM 1096 N N . ILE A 1 142 ? -1.649 -8.569 -12.385 1.00 94.31 142 ILE A N 1
ATOM 1097 C CA . ILE A 1 142 ? -1.210 -8.048 -11.081 1.00 94.31 142 ILE A CA 1
ATOM 1098 C C . ILE A 1 142 ? -1.344 -9.129 -10.003 1.00 94.31 142 ILE A C 1
ATOM 1100 O O . ILE A 1 142 ? -0.384 -9.390 -9.276 1.00 94.31 142 ILE A O 1
ATOM 1104 N N . GLN A 1 143 ? -2.486 -9.819 -9.937 1.00 94.38 143 GLN A N 1
ATOM 1105 C CA . GLN A 1 143 ? -2.702 -10.903 -8.974 1.00 94.38 143 GLN A CA 1
ATOM 1106 C C . GLN A 1 143 ? -1.701 -12.048 -9.163 1.00 94.38 143 GLN A C 1
ATOM 1108 O O . GLN A 1 143 ? -1.151 -12.563 -8.186 1.00 94.38 143 GLN A O 1
ATOM 1113 N N . SER A 1 144 ? -1.440 -12.447 -10.412 1.00 96.12 144 SER A N 1
ATOM 1114 C CA . SER A 1 144 ? -0.446 -13.480 -10.720 1.00 96.12 144 SER A CA 1
ATOM 1115 C C . SER A 1 144 ? 0.954 -13.053 -10.275 1.00 96.12 144 SER A C 1
ATOM 1117 O O . SER A 1 144 ? 1.680 -13.837 -9.660 1.00 96.12 144 SER A O 1
ATOM 1119 N N . GLN A 1 145 ? 1.331 -11.801 -10.541 1.00 96.62 145 GLN A N 1
ATOM 1120 C CA . GLN A 1 145 ? 2.642 -11.281 -10.169 1.00 96.62 145 GLN A CA 1
ATOM 1121 C C . GLN A 1 145 ? 2.808 -11.156 -8.647 1.00 96.62 145 GLN A C 1
ATOM 1123 O O . GLN A 1 145 ? 3.861 -11.520 -8.117 1.00 96.62 145 GLN A O 1
ATOM 1128 N N . LEU A 1 146 ? 1.773 -10.709 -7.930 1.00 96.44 146 LEU A N 1
ATOM 1129 C CA . LEU A 1 146 ? 1.789 -10.627 -6.471 1.00 96.44 146 LEU A CA 1
ATOM 1130 C C . LEU A 1 146 ? 1.957 -12.014 -5.834 1.00 96.44 146 LEU A C 1
ATOM 1132 O O . LEU A 1 146 ? 2.802 -12.183 -4.955 1.00 96.44 146 LEU A O 1
ATOM 1136 N N . LYS A 1 147 ? 1.238 -13.032 -6.331 1.00 96.88 147 LYS A N 1
ATOM 1137 C CA . LYS A 1 147 ? 1.408 -14.429 -5.887 1.00 96.88 147 LYS A CA 1
ATOM 1138 C C . LYS A 1 147 ? 2.838 -14.926 -6.104 1.00 96.88 147 LYS A C 1
ATOM 1140 O O . LYS A 1 147 ? 3.404 -15.556 -5.214 1.00 96.88 147 LYS A O 1
ATOM 1145 N N . ALA A 1 148 ? 3.450 -14.598 -7.244 1.00 97.44 148 ALA A N 1
ATOM 1146 C CA . ALA A 1 148 ? 4.844 -14.947 -7.515 1.00 97.44 148 ALA A CA 1
ATOM 1147 C C . ALA A 1 148 ? 5.823 -14.240 -6.557 1.00 97.44 148 ALA A C 1
ATOM 1149 O O . ALA A 1 148 ? 6.797 -14.847 -6.105 1.00 97.44 148 ALA A O 1
ATOM 1150 N N . TRP A 1 149 ? 5.576 -12.977 -6.197 1.00 97.81 149 TRP A N 1
ATOM 1151 C CA . TRP A 1 149 ? 6.398 -12.275 -5.207 1.00 97.81 149 TRP A CA 1
ATOM 1152 C C . TRP A 1 149 ? 6.249 -12.832 -3.795 1.00 97.81 149 TRP A C 1
ATOM 1154 O O . TRP A 1 149 ? 7.248 -12.893 -3.082 1.00 97.81 149 TRP A O 1
ATOM 1164 N N . ILE A 1 150 ? 5.049 -13.260 -3.405 1.00 97.38 150 ILE A N 1
ATOM 1165 C CA . ILE A 1 150 ? 4.820 -13.930 -2.120 1.00 97.38 150 ILE A CA 1
ATOM 1166 C C . ILE A 1 150 ? 5.562 -15.275 -2.095 1.00 97.38 150 ILE A C 1
ATOM 1168 O O . ILE A 1 150 ? 6.328 -15.534 -1.170 1.00 97.38 150 ILE A O 1
ATOM 1172 N N . ALA A 1 151 ? 5.408 -16.097 -3.140 1.00 97.81 151 ALA A N 1
ATOM 1173 C CA . ALA A 1 151 ? 6.044 -17.415 -3.232 1.00 97.81 151 ALA A CA 1
ATOM 1174 C C . ALA A 1 151 ? 7.582 -17.353 -3.265 1.00 97.81 151 ALA A C 1
ATOM 1176 O O . ALA A 1 151 ? 8.251 -18.249 -2.766 1.00 97.81 151 ALA A O 1
ATOM 1177 N N . SER A 1 152 ? 8.147 -16.287 -3.838 1.00 97.31 152 SER A N 1
ATOM 1178 C CA . SER A 1 152 ? 9.599 -16.053 -3.882 1.00 97.31 152 SER A CA 1
ATOM 1179 C C . SER A 1 152 ? 10.137 -15.257 -2.688 1.00 97.31 152 SER A C 1
ATOM 1181 O O . SER A 1 152 ? 11.304 -14.870 -2.701 1.00 97.31 152 SER A O 1
ATOM 1183 N N . HIS A 1 153 ? 9.304 -14.954 -1.683 1.00 96.62 153 HIS A N 1
ATOM 1184 C CA . HIS A 1 153 ? 9.652 -14.094 -0.542 1.00 96.62 153 HIS A CA 1
ATOM 1185 C C . HIS A 1 153 ? 10.167 -12.695 -0.938 1.00 96.62 153 HIS A C 1
ATOM 1187 O O . HIS A 1 153 ? 10.892 -12.032 -0.193 1.00 96.62 153 HIS A O 1
ATOM 1193 N N . THR A 1 154 ? 9.784 -12.209 -2.121 1.00 97.31 154 THR A N 1
ATOM 1194 C CA . THR A 1 154 ? 10.074 -10.838 -2.553 1.00 97.31 154 THR A CA 1
ATOM 1195 C C . THR A 1 154 ? 9.290 -9.832 -1.708 1.00 97.31 154 THR A C 1
ATOM 1197 O O . THR A 1 154 ? 9.824 -8.770 -1.387 1.00 97.31 154 THR A O 1
ATOM 1200 N N . VAL A 1 155 ? 8.055 -10.160 -1.339 1.00 97.12 155 VAL A N 1
ATOM 1201 C CA . VAL A 1 155 ? 7.209 -9.408 -0.395 1.00 97.12 155 VAL A CA 1
ATOM 1202 C C . VAL A 1 155 ? 6.854 -10.338 0.776 1.00 97.12 155 VAL A C 1
ATOM 1204 O O . VAL A 1 155 ? 6.985 -11.556 0.614 1.00 97.12 155 VAL A O 1
ATOM 1207 N N . PRO A 1 156 ? 6.466 -9.825 1.961 1.00 97.06 156 PRO A N 1
ATOM 1208 C CA . PRO A 1 156 ? 6.104 -10.684 3.090 1.00 97.06 156 PRO A CA 1
ATOM 1209 C C . PRO A 1 156 ? 4.933 -11.600 2.732 1.00 97.06 156 PRO A C 1
ATOM 1211 O O . PRO A 1 156 ? 4.166 -11.292 1.822 1.00 97.06 156 PRO A O 1
ATOM 1214 N N . ALA A 1 157 ? 4.794 -12.710 3.455 1.00 95.81 157 ALA A N 1
ATOM 1215 C CA . ALA A 1 157 ? 3.636 -13.585 3.324 1.00 95.81 157 ALA A CA 1
ATOM 1216 C C . ALA A 1 157 ? 2.348 -12.857 3.736 1.00 95.81 157 ALA A C 1
ATOM 1218 O O . ALA A 1 157 ? 2.374 -11.995 4.612 1.00 95.81 157 ALA A O 1
ATOM 1219 N N . TRP A 1 158 ? 1.236 -13.225 3.102 1.00 95.31 158 TRP A N 1
ATOM 1220 C CA . TRP A 1 158 ? -0.081 -12.712 3.457 1.00 95.31 158 TRP A CA 1
ATOM 1221 C C . TRP A 1 158 ? -0.619 -13.439 4.693 1.00 95.31 158 TRP A C 1
ATOM 1223 O O . TRP A 1 158 ? -0.564 -14.668 4.767 1.00 95.31 158 TRP A O 1
ATOM 1233 N N . ASP A 1 159 ? -1.175 -12.679 5.630 1.00 93.56 159 ASP A N 1
ATOM 1234 C CA . ASP A 1 159 ? -2.043 -13.168 6.700 1.00 93.56 159 ASP A CA 1
ATOM 1235 C C . ASP A 1 159 ? -3.395 -12.434 6.671 1.00 93.56 159 ASP A C 1
ATOM 1237 O O . ASP A 1 159 ? -3.609 -11.536 5.856 1.00 93.56 159 ASP A O 1
ATOM 1241 N N . LYS A 1 160 ? -4.303 -12.787 7.589 1.00 93.50 160 LYS A N 1
ATOM 1242 C CA . LYS A 1 160 ? -5.657 -12.209 7.676 1.00 93.50 160 LYS A CA 1
ATOM 1243 C C . LYS A 1 160 ? -5.698 -10.680 7.821 1.00 93.50 160 LYS A C 1
ATOM 1245 O O . LYS A 1 160 ? -6.750 -10.092 7.595 1.00 93.50 160 LYS A O 1
ATOM 1250 N N . ASP A 1 161 ? -4.590 -10.062 8.223 1.00 95.88 161 ASP A N 1
ATOM 1251 C CA . ASP A 1 161 ? -4.491 -8.632 8.485 1.00 95.88 161 ASP A CA 1
ATOM 1252 C C . ASP A 1 161 ? -3.617 -7.896 7.451 1.00 95.88 161 ASP A C 1
ATOM 1254 O O . ASP A 1 161 ? -3.522 -6.667 7.469 1.00 95.88 161 ASP A O 1
ATOM 1258 N N . THR A 1 162 ? -2.982 -8.621 6.527 1.00 95.88 162 THR A N 1
ATOM 1259 C CA . THR A 1 162 ? -2.058 -8.053 5.543 1.00 95.88 162 THR A CA 1
ATOM 1260 C C . THR A 1 162 ? -2.805 -7.394 4.389 1.00 95.88 162 THR A C 1
ATOM 1262 O O . THR A 1 162 ? -3.583 -8.038 3.680 1.00 95.88 162 THR A O 1
ATOM 1265 N N . LEU A 1 163 ? -2.492 -6.120 4.144 1.00 95.56 163 LEU A N 1
ATOM 1266 C CA . LEU A 1 163 ? -3.015 -5.342 3.025 1.00 95.56 163 LEU A CA 1
ATOM 1267 C C . LEU A 1 163 ? -1.865 -4.808 2.164 1.00 95.56 163 LEU A C 1
ATOM 1269 O O . LEU A 1 163 ? -1.058 -3.990 2.611 1.00 95.56 163 LEU A O 1
ATOM 1273 N N . TYR A 1 164 ? -1.794 -5.258 0.911 1.00 96.25 164 TYR A N 1
ATOM 1274 C CA . TYR A 1 164 ? -0.814 -4.753 -0.048 1.00 96.25 164 TYR A CA 1
ATOM 1275 C C . TYR A 1 164 ? -1.370 -3.539 -0.783 1.00 96.25 164 TYR A C 1
ATOM 1277 O O . TYR A 1 164 ? -2.423 -3.628 -1.405 1.00 96.25 164 TYR A O 1
ATOM 1285 N N . PHE A 1 165 ? -0.627 -2.436 -0.768 1.00 95.88 165 PHE A N 1
ATOM 1286 C CA . PHE A 1 165 ? -0.882 -1.295 -1.647 1.00 95.88 165 PHE A CA 1
ATOM 1287 C C . PHE A 1 165 ? 0.116 -1.322 -2.792 1.00 95.88 165 PHE A C 1
ATOM 1289 O O . PHE A 1 165 ? 1.323 -1.221 -2.555 1.00 95.88 165 PHE A O 1
ATOM 1296 N N . LEU A 1 166 ? -0.371 -1.456 -4.023 1.00 95.25 166 LEU A N 1
ATOM 1297 C CA . LEU A 1 166 ? 0.473 -1.569 -5.203 1.00 95.25 166 LEU A CA 1
ATOM 1298 C C . LEU A 1 166 ? 0.379 -0.303 -6.058 1.00 95.25 166 LEU A C 1
ATOM 1300 O O . LEU A 1 166 ? -0.641 0.002 -6.663 1.00 95.25 166 LEU A O 1
ATOM 1304 N N . TYR A 1 167 ? 1.487 0.421 -6.136 1.00 94.88 167 TYR A N 1
ATOM 1305 C CA . TYR A 1 167 ? 1.630 1.635 -6.924 1.00 94.88 167 TYR A CA 1
ATOM 1306 C C . TYR A 1 167 ? 2.342 1.316 -8.234 1.00 94.88 167 TYR A C 1
ATOM 1308 O O . TYR A 1 167 ? 3.525 0.962 -8.242 1.00 94.88 167 TYR A O 1
ATOM 1316 N N . LEU A 1 168 ? 1.617 1.447 -9.340 1.00 93.44 168 LEU A N 1
ATOM 1317 C CA . LEU A 1 168 ? 2.148 1.228 -10.682 1.00 93.44 168 LEU A CA 1
ATOM 1318 C C . LEU A 1 168 ? 2.979 2.415 -11.166 1.00 93.44 168 LEU A C 1
ATOM 1320 O O . LEU A 1 168 ? 2.970 3.501 -10.582 1.00 93.44 168 LEU A O 1
ATOM 1324 N N . ASP A 1 169 ? 3.754 2.177 -12.217 1.00 91.25 169 ASP A N 1
ATOM 1325 C CA . ASP A 1 169 ? 4.616 3.190 -12.804 1.00 91.25 169 ASP A CA 1
ATOM 1326 C C . ASP A 1 169 ? 3.817 4.271 -13.542 1.00 91.25 169 ASP A C 1
ATOM 1328 O O . ASP A 1 169 ? 2.689 4.046 -13.993 1.00 91.25 169 ASP A O 1
ATOM 1332 N N . ASN A 1 170 ? 4.435 5.436 -13.735 1.00 89.69 170 ASN A N 1
ATOM 1333 C CA . ASN A 1 170 ? 3.836 6.497 -14.536 1.00 89.69 170 ASN A CA 1
ATOM 1334 C C . ASN A 1 170 ? 3.510 6.007 -15.958 1.00 89.69 170 ASN A C 1
ATOM 1336 O O . ASN A 1 170 ? 4.330 5.350 -16.598 1.00 89.69 170 ASN A O 1
ATOM 1340 N N . GLY A 1 171 ? 2.323 6.358 -16.455 1.00 89.94 171 GLY A N 1
ATOM 1341 C CA . GLY A 1 171 ? 1.836 5.937 -17.769 1.00 89.94 171 GLY A CA 1
ATOM 1342 C C . GLY A 1 171 ? 1.289 4.508 -17.827 1.00 89.94 171 GLY A C 1
ATOM 1343 O O . GLY A 1 171 ? 0.949 4.054 -18.917 1.00 89.94 171 GLY A O 1
ATOM 1344 N N . THR A 1 172 ? 1.185 3.810 -16.690 1.00 91.75 172 THR A N 1
ATOM 1345 C CA . THR A 1 172 ? 0.546 2.488 -16.604 1.00 91.75 172 THR A CA 1
ATOM 1346 C C . THR A 1 172 ? -0.928 2.629 -16.233 1.00 91.75 172 THR A C 1
ATOM 1348 O O . THR A 1 172 ? -1.265 3.315 -15.270 1.00 91.75 172 THR A O 1
ATOM 1351 N N . SER A 1 173 ? -1.801 1.932 -16.956 1.00 90.75 173 SER A N 1
ATOM 1352 C CA . SER A 1 173 ? -3.232 1.824 -16.658 1.00 90.75 173 SER A CA 1
ATOM 1353 C C . SER A 1 173 ? -3.638 0.378 -16.365 1.00 90.75 173 SER A C 1
ATOM 1355 O O . SER A 1 173 ? -3.108 -0.562 -16.962 1.00 90.75 173 SER A O 1
ATOM 1357 N N . VAL A 1 174 ? -4.576 0.195 -15.433 1.00 91.31 174 VAL A N 1
ATOM 1358 C CA . VAL A 1 174 ? -5.129 -1.113 -15.062 1.00 91.31 174 VAL A CA 1
ATOM 1359 C C . VAL A 1 174 ? -6.441 -1.342 -15.784 1.00 91.31 174 VAL A C 1
ATOM 1361 O O . VAL A 1 174 ? -7.337 -0.505 -15.715 1.00 91.31 174 VAL A O 1
ATOM 1364 N N . HIS A 1 175 ? -6.577 -2.492 -16.436 1.00 91.19 175 HIS A N 1
ATOM 1365 C CA . HIS A 1 175 ? -7.825 -2.942 -17.041 1.00 91.19 175 HIS A CA 1
ATOM 1366 C C . HIS A 1 175 ? -8.455 -4.053 -16.194 1.00 91.19 175 HIS A C 1
ATOM 1368 O O . HIS A 1 175 ? -7.841 -5.099 -15.954 1.00 91.19 175 HIS A O 1
ATOM 1374 N N . MET A 1 176 ? -9.697 -3.833 -15.763 1.00 85.56 176 MET A N 1
ATOM 1375 C CA . MET A 1 176 ? -10.451 -4.747 -14.904 1.00 85.56 176 MET A CA 1
ATOM 1376 C C . MET A 1 176 ? -11.940 -4.681 -15.246 1.00 85.56 176 MET A C 1
ATOM 1378 O O . MET A 1 176 ? -12.514 -3.599 -15.309 1.00 85.56 176 MET A O 1
ATOM 1382 N N . GLY A 1 177 ? -12.574 -5.836 -15.476 1.00 79.75 177 GLY A N 1
ATOM 1383 C CA . GLY A 1 177 ? -14.028 -5.913 -15.684 1.00 79.75 177 GLY A CA 1
ATOM 1384 C C . GLY A 1 177 ? -14.557 -5.041 -16.832 1.00 79.75 177 GLY A C 1
ATOM 1385 O O . GLY A 1 177 ? -15.643 -4.485 -16.726 1.00 79.75 177 GLY A O 1
ATOM 1386 N N . GLY A 1 178 ? -13.767 -4.855 -17.897 1.00 83.75 178 GLY A N 1
ATOM 1387 C CA . GLY A 1 178 ? -14.109 -3.971 -19.022 1.00 83.75 178 GLY A CA 1
ATOM 1388 C C . GLY A 1 178 ? -13.927 -2.471 -18.751 1.00 83.75 178 GLY A C 1
ATOM 1389 O O . GLY A 1 178 ? -14.215 -1.662 -19.627 1.00 83.75 178 GLY A O 1
ATOM 1390 N N . SER A 1 179 ? -13.430 -2.098 -17.571 1.00 83.62 179 SER A N 1
ATOM 1391 C CA . SER A 1 179 ? -13.130 -0.722 -17.168 1.00 83.62 179 SER A CA 1
ATOM 1392 C C . SER A 1 179 ? -11.622 -0.473 -17.091 1.00 83.62 179 SER A C 1
ATOM 1394 O O . SER A 1 179 ? -10.843 -1.414 -16.924 1.00 83.62 179 SER A O 1
ATOM 1396 N N . ALA A 1 180 ? -11.216 0.796 -17.179 1.00 84.75 180 ALA A N 1
ATOM 1397 C CA . ALA A 1 180 ? -9.823 1.221 -17.069 1.00 84.75 180 ALA A CA 1
ATOM 1398 C C . ALA A 1 180 ? -9.595 2.171 -15.879 1.00 84.75 180 ALA A C 1
ATOM 1400 O O . ALA A 1 180 ? -10.468 2.964 -15.500 1.00 84.75 180 ALA A O 1
ATOM 1401 N N . SER A 1 181 ? -8.399 2.100 -15.295 1.00 85.69 181 SER A N 1
ATOM 1402 C CA . SER A 1 181 ? -7.960 3.065 -14.290 1.00 85.69 181 SER A CA 1
ATOM 1403 C C . SER A 1 181 ? -7.796 4.455 -14.910 1.00 85.69 181 SER A C 1
ATOM 1405 O O . SER A 1 181 ? -7.531 4.585 -16.104 1.00 85.69 181 SER A O 1
ATOM 1407 N N . CYS A 1 182 ? -7.931 5.501 -14.096 1.00 75.56 182 CYS A N 1
ATOM 1408 C CA . CYS A 1 182 ? -7.930 6.911 -14.509 1.00 75.56 182 CYS A CA 1
ATOM 1409 C C . CYS A 1 182 ? -9.121 7.327 -15.394 1.00 75.56 182 CYS A C 1
ATOM 1411 O O . CYS A 1 182 ? -9.219 8.498 -15.753 1.00 75.56 182 CYS A O 1
ATOM 1413 N N . THR A 1 183 ? -10.044 6.409 -15.701 1.00 81.19 183 THR A N 1
ATOM 1414 C CA . THR A 1 183 ? -11.329 6.721 -16.348 1.00 81.19 183 THR A CA 1
ATOM 1415 C C . THR A 1 183 ? -12.516 6.302 -15.489 1.00 81.19 183 THR A C 1
ATOM 1417 O O . THR A 1 183 ? -13.468 7.064 -15.357 1.00 81.19 183 THR A O 1
ATOM 1420 N N . ALA A 1 184 ? -12.464 5.104 -14.899 1.00 78.88 184 ALA A N 1
ATOM 1421 C CA . ALA A 1 184 ? -13.560 4.538 -14.110 1.00 78.88 184 ALA A CA 1
ATOM 1422 C C . ALA A 1 184 ? -13.201 4.332 -12.630 1.00 78.88 184 ALA A C 1
ATOM 1424 O O . ALA A 1 184 ? -14.085 4.324 -11.780 1.00 78.88 184 ALA A O 1
ATOM 1425 N N . PHE A 1 1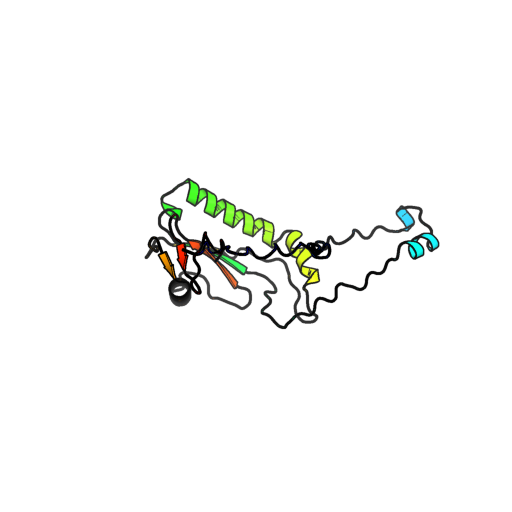85 ? -11.913 4.179 -12.311 1.00 78.38 185 PHE A N 1
ATOM 1426 C CA . PHE A 1 185 ? -11.417 4.034 -10.942 1.00 78.38 185 PHE A CA 1
ATOM 1427 C C . PHE A 1 185 ? -9.992 4.583 -10.810 1.00 78.38 185 PHE A C 1
ATOM 1429 O O . PHE A 1 185 ? -9.255 4.659 -11.792 1.00 78.38 185 PHE A O 1
ATOM 1436 N N . CYS A 1 186 ? -9.592 4.968 -9.597 1.00 66.00 186 CYS A N 1
ATOM 1437 C CA . CYS A 1 186 ? -8.288 5.598 -9.338 1.00 66.00 186 CYS A CA 1
ATOM 1438 C C . CYS A 1 186 ? -7.413 4.834 -8.332 1.00 66.00 186 CYS A C 1
ATOM 1440 O O . CYS A 1 186 ? -6.305 5.277 -8.045 1.00 66.00 186 CYS A O 1
ATOM 1442 N N . GLY A 1 187 ? -7.893 3.710 -7.798 1.00 62.00 187 GLY A N 1
ATOM 1443 C CA . GLY A 1 187 ? -7.163 2.881 -6.841 1.00 62.00 187 GLY A CA 1
ATOM 1444 C C . GLY A 1 187 ? -7.311 1.404 -7.176 1.00 62.00 187 GLY A C 1
ATOM 1445 O O . GLY A 1 187 ? -8.374 0.987 -7.639 1.00 62.00 187 GLY A O 1
ATOM 1446 N N . PHE A 1 188 ? -6.229 0.660 -6.965 1.00 55.16 188 PHE A N 1
ATOM 1447 C CA . PHE A 1 188 ? -6.130 -0.786 -7.107 1.00 55.16 188 PHE A CA 1
ATOM 1448 C C . PHE A 1 188 ? -5.343 -1.338 -5.916 1.00 55.16 188 PHE A C 1
ATOM 1450 O O . PHE A 1 188 ? -4.323 -0.701 -5.556 1.00 55.16 188 PHE A O 1
#

pLDDT: mean 79.39, std 21.04, range [33.91, 98.56]

Sequence (188 aa):
MAKQLTMVAPVKGVTNNECIRIAPMHYPKAKVDLKSLGKSTEDAELLQITLPPPLLVYQHGPLIQEVKVYTIFWGKHWKSNHAFAKLAKEINKFFKDILVSSLIDQLAEYNTPTFTINHGSLIGSKTITANAPGSVITDAAIQSQLKAWIASHTVPAWDKDTLYFLYLDNGTSVHMGGSASCTAFCGF

Radius of gyration: 24.7 Å; chains: 1; bounding box: 57×42×85 Å

Secondary structure (DSSP, 8-state):
------PPPPP----TT----------------GGGGT--HHHHHTT---PPPP-----S----SS-EEEEEEESSHHHH-HHHHHHHHHHHHHHHHHTTSHHHHGGGGG-BTTB-----EEEEEEEE-TT---SEEEHHHHHHHHHHHHHTTSSPPP-TTEEEEEEEPTT-EEEETTEEBTTTBS--

Foldseek 3Di:
DDDDDDDDDDDPDDDPPPDPPPPPQDDPDDPDDCVVVVDDPVVVVVVPPPDPQPPDDDPPDQDAAAAAEEEEEFADCCPVPPVNVVVQVVVQVCLQDVLQDCSQVSCQSVADPVGHRHRYHHPYYDYHHPPADDLEDEPVRVVVVVVVCCVVVVDDHDDSRYDYFYHHDPNHWYDYPNDIDPPPHPGD